Protein AF-A0A817N580-F1 (afdb_monomer_lite)

Structure (mmCIF, N/CA/C/O backbone):
data_AF-A0A817N580-F1
#
_entry.id   AF-A0A817N580-F1
#
loop_
_atom_site.group_PDB
_atom_site.id
_atom_site.type_symbol
_atom_site.label_atom_id
_atom_site.label_alt_id
_atom_site.label_comp_id
_atom_site.label_asym_id
_atom_site.label_entity_id
_atom_site.label_seq_id
_atom_site.pdbx_PDB_ins_code
_atom_site.Cartn_x
_atom_site.Cartn_y
_atom_site.Cartn_z
_atom_site.occupancy
_atom_site.B_iso_or_equiv
_atom_site.auth_seq_id
_atom_site.auth_comp_id
_atom_site.auth_asym_id
_atom_site.auth_atom_id
_atom_site.pdbx_PDB_model_num
ATOM 1 N N . MET A 1 1 ? -6.631 11.904 -43.678 1.00 32.50 1 MET A N 1
ATOM 2 C CA . MET A 1 1 ? -6.010 13.245 -43.722 1.00 32.50 1 MET A CA 1
ATOM 3 C C . MET A 1 1 ? -6.370 13.997 -42.449 1.00 32.50 1 MET A C 1
ATOM 5 O O . MET A 1 1 ? -7.525 14.333 -42.252 1.00 32.50 1 MET A O 1
ATOM 9 N N . ASN A 1 2 ? -5.374 14.115 -41.570 1.00 32.53 2 ASN A N 1
ATOM 10 C CA . ASN A 1 2 ? -5.101 15.131 -40.544 1.00 32.53 2 ASN A CA 1
ATOM 11 C C . ASN A 1 2 ? -6.210 16.130 -40.159 1.00 32.53 2 ASN A C 1
ATOM 13 O O . ASN A 1 2 ? -6.553 16.987 -40.965 1.00 32.53 2 ASN A O 1
ATOM 17 N N . ASN A 1 3 ? -6.611 16.142 -38.880 1.00 29.88 3 ASN A N 1
ATOM 18 C CA . ASN A 1 3 ? -6.247 17.220 -37.939 1.00 29.88 3 ASN A CA 1
ATOM 19 C C . ASN A 1 3 ? -6.896 16.993 -36.561 1.00 29.88 3 ASN A C 1
ATOM 21 O O . ASN A 1 3 ? -8.061 17.320 -36.358 1.00 29.88 3 ASN A O 1
ATOM 25 N N . ILE A 1 4 ? -6.127 16.486 -35.594 1.00 39.19 4 ILE A N 1
ATOM 26 C CA . ILE A 1 4 ? -6.468 16.605 -34.170 1.00 39.19 4 ILE A CA 1
ATOM 27 C C . ILE A 1 4 ? -5.680 17.805 -33.651 1.00 39.19 4 ILE A C 1
ATOM 29 O O . ILE A 1 4 ? -4.453 17.756 -33.528 1.00 39.19 4 ILE A O 1
ATOM 33 N N . ARG A 1 5 ? -6.393 18.911 -33.422 1.00 32.81 5 ARG A N 1
ATOM 34 C CA . ARG A 1 5 ? -5.863 20.081 -32.724 1.00 32.81 5 ARG A CA 1
ATOM 35 C C . ARG A 1 5 ? -5.632 19.718 -31.260 1.00 32.81 5 ARG A C 1
ATOM 37 O O . ARG A 1 5 ? -6.484 19.115 -30.616 1.00 32.81 5 ARG A O 1
ATOM 44 N N . ARG A 1 6 ? -4.441 20.072 -30.780 1.00 37.50 6 ARG A N 1
ATOM 45 C CA . ARG A 1 6 ? -4.048 20.059 -29.374 1.00 37.50 6 ARG A CA 1
ATOM 46 C C . ARG A 1 6 ? -4.790 21.186 -28.659 1.00 37.50 6 ARG A C 1
ATOM 48 O O . ARG A 1 6 ? -4.463 22.341 -28.894 1.00 37.50 6 ARG A O 1
ATOM 55 N N . GLU A 1 7 ? -5.727 20.836 -27.791 1.00 36.44 7 GLU A N 1
ATOM 56 C CA . GLU A 1 7 ? -6.280 21.714 -26.754 1.00 36.44 7 GLU A CA 1
ATOM 57 C C . GLU A 1 7 ? -6.200 20.900 -25.454 1.00 36.44 7 GLU A C 1
ATOM 59 O O . GLU A 1 7 ? -6.761 19.815 -25.355 1.00 36.44 7 GLU A O 1
ATOM 64 N N . GLU A 1 8 ? -5.173 21.108 -24.636 1.00 35.50 8 GLU A N 1
ATOM 65 C CA . GLU A 1 8 ? -5.028 22.135 -23.595 1.00 35.50 8 GLU A CA 1
ATOM 66 C C . GLU A 1 8 ? -5.171 21.489 -22.207 1.00 35.50 8 GLU A C 1
ATOM 68 O O . GLU A 1 8 ? -6.220 21.047 -21.747 1.00 35.50 8 GLU A O 1
ATOM 73 N N . MET A 1 9 ? -4.003 21.364 -21.587 1.00 31.77 9 MET A N 1
ATOM 74 C CA . MET A 1 9 ? -3.697 20.682 -20.342 1.00 31.77 9 MET A CA 1
ATOM 75 C C . MET A 1 9 ? -3.925 21.665 -19.187 1.00 31.77 9 MET A C 1
ATOM 77 O O . MET A 1 9 ? -2.997 22.329 -18.733 1.00 31.77 9 MET A O 1
ATOM 81 N N . TYR A 1 10 ? -5.169 21.799 -18.728 1.00 30.31 10 TYR A N 1
ATOM 82 C CA . TYR A 1 10 ? -5.522 22.677 -17.609 1.00 30.31 10 TYR A CA 1
ATOM 83 C C . TYR A 1 10 ? -5.371 21.960 -16.258 1.00 30.31 10 TYR A C 1
ATOM 85 O O . TYR A 1 10 ? -6.334 21.422 -15.721 1.00 30.31 10 TYR A O 1
ATOM 93 N N . TRP A 1 11 ? -4.164 21.985 -15.682 1.00 31.06 11 TRP A N 1
ATOM 94 C CA . TRP A 1 11 ? -3.938 21.668 -14.257 1.00 31.06 11 TRP A CA 1
ATOM 95 C C . TRP A 1 11 ? -3.046 22.682 -13.529 1.00 31.06 11 TRP A C 1
ATOM 97 O O . TRP A 1 11 ? -2.394 22.354 -12.543 1.00 31.06 11 TRP A O 1
ATOM 107 N N . LEU A 1 12 ? -3.043 23.944 -13.955 1.00 34.66 12 LEU A N 1
ATOM 108 C CA . LEU A 1 12 ? -2.430 25.021 -13.178 1.00 34.66 12 LEU A CA 1
ATOM 109 C C . LEU A 1 12 ? -3.443 26.147 -13.007 1.00 34.66 12 LEU A C 1
ATOM 111 O O . LEU A 1 12 ? -3.701 26.918 -13.923 1.00 34.66 12 LEU A O 1
ATOM 115 N N . ASN A 1 13 ? -4.036 26.218 -11.817 1.00 35.53 13 ASN A N 1
ATOM 116 C CA . ASN A 1 13 ? -4.786 27.385 -11.379 1.00 35.53 13 ASN A CA 1
ATOM 117 C C . ASN A 1 13 ? -3.793 28.563 -11.239 1.00 35.53 13 ASN A C 1
ATOM 119 O O . ASN A 1 13 ? -2.902 28.492 -10.385 1.00 35.53 13 ASN A O 1
ATOM 123 N N . PRO A 1 14 ? -3.917 29.635 -12.043 1.00 41.72 14 PRO A N 1
ATOM 124 C CA . PRO A 1 14 ? -2.947 30.730 -12.078 1.00 41.72 14 PRO A CA 1
ATOM 125 C C . PRO A 1 14 ? -2.929 31.582 -10.798 1.00 41.72 14 PRO A C 1
ATOM 127 O O . PRO A 1 14 ? -1.988 32.343 -10.589 1.00 41.72 14 PRO A O 1
ATOM 130 N N . ASN A 1 15 ? -3.901 31.416 -9.895 1.00 37.75 15 ASN A N 1
ATOM 131 C CA . ASN A 1 15 ? -3.984 32.188 -8.650 1.00 37.75 15 ASN A CA 1
ATOM 132 C C . ASN A 1 15 ? -3.069 31.669 -7.520 1.00 37.75 15 ASN A C 1
ATOM 134 O O . ASN A 1 15 ? -3.063 32.245 -6.435 1.00 37.75 15 ASN A O 1
ATOM 138 N N . TRP A 1 16 ? -2.284 30.609 -7.754 1.00 37.44 16 TRP A N 1
ATOM 139 C CA . TRP A 1 16 ? -1.315 30.069 -6.782 1.00 37.44 16 TRP A CA 1
ATOM 140 C C . TRP A 1 16 ? 0.137 30.491 -7.042 1.00 37.44 16 TRP A C 1
ATOM 142 O O . TRP A 1 16 ? 1.038 30.092 -6.303 1.00 37.44 16 TRP A O 1
ATOM 152 N N . VAL A 1 17 ? 0.386 31.332 -8.049 1.00 39.47 17 VAL A N 1
ATOM 153 C CA . VAL A 1 17 ? 1.709 31.922 -8.281 1.00 39.47 17 VAL A CA 1
ATOM 154 C C . VAL A 1 17 ? 1.785 33.252 -7.539 1.00 39.47 17 VAL A C 1
ATOM 156 O O . VAL A 1 17 ? 1.405 34.301 -8.053 1.00 39.47 17 VAL A O 1
ATOM 159 N N . GLN A 1 18 ? 2.279 33.215 -6.302 1.00 41.06 18 GLN A N 1
ATOM 160 C CA . GLN A 1 18 ? 2.685 34.437 -5.607 1.00 41.06 18 GLN A CA 1
ATOM 161 C C . GLN A 1 18 ? 3.817 35.105 -6.410 1.00 41.06 18 GLN A C 1
ATOM 163 O O . GLN A 1 18 ? 4.775 34.416 -6.782 1.00 41.06 18 GLN A O 1
ATOM 168 N N . PRO A 1 19 ? 3.768 36.423 -6.682 1.00 34.72 19 PRO A N 1
ATOM 169 C CA . PRO A 1 19 ? 4.879 37.103 -7.325 1.00 34.72 19 PRO A CA 1
ATOM 170 C C . PRO A 1 19 ? 6.081 37.065 -6.380 1.00 34.72 19 PRO A C 1
ATOM 172 O O . PRO A 1 19 ? 6.106 37.730 -5.344 1.00 34.72 19 PRO A O 1
ATOM 175 N N . VAL A 1 20 ? 7.104 36.287 -6.738 1.00 45.19 20 VAL A N 1
ATOM 176 C CA . VAL A 1 20 ? 8.404 36.362 -6.071 1.00 45.19 20 VAL A CA 1
ATOM 177 C C . VAL A 1 20 ? 8.954 37.755 -6.350 1.00 45.19 20 VAL A C 1
ATOM 179 O O . VAL A 1 20 ? 9.433 38.048 -7.448 1.00 45.19 20 VAL A O 1
ATOM 182 N N . ARG A 1 21 ? 8.862 38.640 -5.354 1.00 35.84 21 ARG A N 1
ATOM 183 C CA . ARG A 1 21 ? 9.566 39.9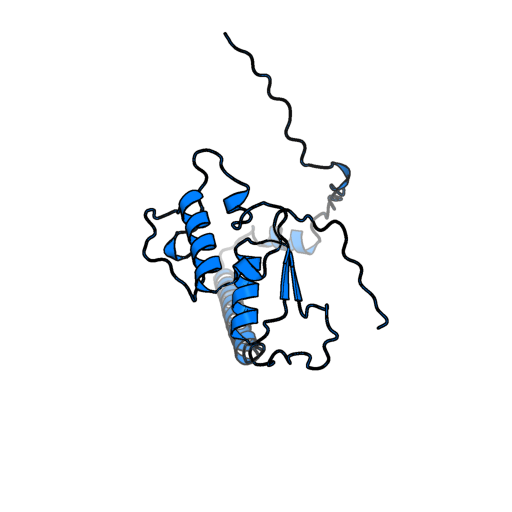22 -5.341 1.00 35.84 21 ARG A CA 1
ATOM 184 C C . ARG A 1 21 ? 11.047 39.589 -5.508 1.00 35.84 21 ARG A C 1
ATOM 186 O O . ARG A 1 21 ? 11.675 39.104 -4.571 1.00 35.84 21 ARG A O 1
ATOM 193 N N . LYS A 1 22 ? 11.609 39.810 -6.700 1.00 42.59 22 LYS A N 1
ATOM 194 C CA . LYS A 1 22 ? 13.062 39.800 -6.877 1.00 42.59 22 LYS A CA 1
ATOM 195 C C . LYS A 1 22 ? 13.609 40.929 -6.013 1.00 42.59 22 LYS A C 1
ATOM 197 O O . LYS A 1 22 ? 13.581 42.093 -6.405 1.00 42.59 22 LYS A O 1
ATOM 202 N N . SER A 1 23 ? 14.056 40.597 -4.808 1.00 43.47 23 SER A N 1
ATOM 203 C CA . SER A 1 23 ? 14.909 41.482 -4.039 1.00 43.47 23 SER A CA 1
ATOM 204 C C . SER A 1 23 ? 16.200 41.619 -4.834 1.00 43.47 23 SER A C 1
ATOM 206 O O . SER A 1 23 ? 17.045 40.724 -4.816 1.00 43.47 23 SER A O 1
ATOM 208 N N . ASN A 1 24 ? 16.351 42.728 -5.551 1.00 50.94 24 ASN A N 1
ATOM 209 C CA . ASN A 1 24 ? 17.656 43.179 -6.007 1.00 50.94 24 ASN A CA 1
ATOM 210 C C . ASN A 1 24 ? 18.448 43.601 -4.762 1.00 50.94 24 ASN A C 1
ATOM 212 O O . ASN A 1 24 ? 18.601 44.785 -4.474 1.00 50.94 24 ASN A O 1
ATOM 216 N N . MET A 1 25 ? 18.909 42.623 -3.980 1.00 46.56 25 MET A N 1
ATOM 217 C CA . MET A 1 25 ? 19.982 42.849 -3.029 1.00 46.56 25 MET A CA 1
ATOM 218 C C . MET A 1 25 ? 21.235 43.044 -3.871 1.00 46.56 25 MET A C 1
ATOM 220 O O . MET A 1 25 ? 21.859 42.088 -4.328 1.00 46.56 25 MET A O 1
ATOM 224 N N . ALA A 1 26 ? 21.573 44.310 -4.120 1.00 59.34 26 ALA A N 1
ATOM 225 C CA . ALA A 1 26 ? 22.930 44.648 -4.498 1.00 59.34 26 ALA A CA 1
ATOM 226 C C . ALA A 1 26 ? 23.869 44.012 -3.456 1.00 59.34 26 ALA A C 1
ATOM 228 O O . ALA A 1 26 ? 23.552 44.066 -2.262 1.00 59.34 26 ALA A O 1
ATOM 229 N N . PRO A 1 27 ? 24.986 43.399 -3.882 1.00 52.47 27 PRO A N 1
ATOM 230 C CA . PRO A 1 27 ? 25.844 42.680 -2.965 1.00 52.47 27 PRO A CA 1
ATOM 231 C C . PRO A 1 27 ? 26.258 43.603 -1.825 1.00 52.47 27 PRO A C 1
ATOM 233 O O . PRO A 1 27 ? 26.729 44.721 -2.070 1.00 52.47 27 PRO A O 1
ATOM 236 N N . THR A 1 28 ? 26.046 43.152 -0.588 1.00 67.06 28 THR A N 1
ATOM 237 C CA . THR A 1 28 ? 26.465 43.898 0.601 1.00 67.06 28 THR A CA 1
ATOM 238 C C . THR A 1 28 ? 27.972 44.149 0.532 1.00 67.06 28 THR A C 1
ATOM 240 O O . THR A 1 28 ? 28.704 43.441 -0.163 1.00 67.06 28 THR A O 1
ATOM 243 N N . TYR A 1 29 ? 28.457 45.171 1.242 1.00 59.72 29 TYR A N 1
ATOM 244 C CA . TYR A 1 29 ? 29.874 45.567 1.277 1.00 59.72 29 TYR A CA 1
ATOM 245 C C . TYR A 1 29 ? 30.840 44.365 1.420 1.00 59.72 29 TYR A C 1
ATOM 247 O O . TYR A 1 29 ? 31.885 44.317 0.773 1.00 59.72 29 TYR A O 1
ATOM 255 N N . TRP A 1 30 ? 30.420 43.332 2.158 1.00 46.38 30 TRP A N 1
ATOM 256 C CA . TRP A 1 30 ? 31.133 42.067 2.347 1.00 46.38 30 TRP A CA 1
ATOM 257 C C . TRP A 1 30 ? 31.177 41.143 1.120 1.00 46.38 30 TRP A C 1
ATOM 259 O O . TRP A 1 30 ? 32.202 40.509 0.882 1.00 46.38 30 TRP A O 1
ATOM 269 N N . GLN A 1 31 ? 30.126 41.092 0.298 1.00 50.75 31 GLN A N 1
ATOM 270 C CA . GLN A 1 31 ? 30.117 40.312 -0.947 1.00 50.75 31 GLN A CA 1
ATOM 271 C C . GLN A 1 31 ? 30.995 40.948 -2.033 1.00 50.75 31 GLN A C 1
ATOM 273 O O . GLN A 1 31 ? 31.635 40.225 -2.796 1.00 50.75 31 GLN A O 1
ATOM 278 N N . ARG A 1 32 ? 31.105 42.288 -2.070 1.00 54.72 32 ARG A N 1
ATOM 279 C CA . ARG A 1 32 ? 32.118 42.953 -2.909 1.00 54.72 32 ARG A CA 1
ATOM 280 C C . ARG A 1 32 ? 33.521 42.667 -2.394 1.00 54.72 32 ARG A C 1
ATOM 282 O O . ARG A 1 32 ? 34.340 42.236 -3.187 1.00 54.72 32 ARG A O 1
ATOM 289 N N . LEU A 1 33 ? 33.780 42.792 -1.090 1.00 54.22 33 LEU A N 1
ATOM 290 C CA . LEU A 1 33 ? 35.098 42.486 -0.517 1.00 54.22 33 LEU A CA 1
ATOM 291 C C . LEU A 1 33 ? 35.562 41.044 -0.787 1.00 54.22 33 LEU A C 1
ATOM 293 O O . LEU A 1 33 ? 36.748 40.828 -1.028 1.00 54.22 33 LEU A O 1
ATOM 297 N N . PHE A 1 34 ? 34.641 40.076 -0.769 1.00 52.53 34 PHE A N 1
ATOM 298 C CA . PHE A 1 34 ? 34.947 38.679 -1.078 1.00 52.53 34 PHE A CA 1
ATOM 299 C C . PHE A 1 34 ? 35.313 38.496 -2.560 1.00 52.53 34 PHE A C 1
ATOM 301 O O . PHE A 1 34 ? 36.312 37.857 -2.872 1.00 52.53 34 PHE A O 1
ATOM 308 N N . MET A 1 35 ? 34.586 39.141 -3.478 1.00 46.56 35 MET A N 1
ATOM 309 C CA . MET A 1 35 ? 34.881 39.071 -4.915 1.00 46.56 35 MET A CA 1
ATOM 310 C C . MET A 1 35 ? 36.146 39.848 -5.319 1.00 46.56 35 MET A C 1
ATOM 312 O O . MET A 1 35 ? 36.880 39.384 -6.189 1.00 46.56 35 MET A O 1
ATOM 316 N N . THR A 1 36 ? 36.466 40.983 -4.682 1.00 49.16 36 THR A N 1
ATOM 317 C CA . THR A 1 36 ? 37.686 41.746 -5.013 1.00 49.16 36 THR A CA 1
ATOM 318 C C . THR A 1 36 ? 38.961 41.146 -4.415 1.00 49.16 36 THR A C 1
ATOM 320 O O . THR A 1 36 ? 40.037 41.378 -4.958 1.00 49.16 36 THR A O 1
ATOM 323 N N . LYS A 1 37 ? 38.878 40.365 -3.325 1.00 46.34 37 LYS A N 1
ATOM 324 C CA . LYS A 1 37 ? 40.051 39.670 -2.755 1.00 46.34 37 LYS A CA 1
ATOM 325 C C . LYS A 1 37 ? 40.352 38.324 -3.408 1.00 46.34 37 LYS A C 1
ATOM 327 O O . LYS A 1 37 ? 41.510 37.932 -3.434 1.00 46.34 37 LYS A O 1
ATOM 332 N N . VAL A 1 38 ? 39.357 37.644 -3.978 1.00 53.47 38 VAL A N 1
ATOM 333 C CA . VAL A 1 38 ? 39.569 36.350 -4.656 1.00 53.47 38 VAL A CA 1
ATOM 334 C C . VAL A 1 38 ? 40.254 36.514 -6.025 1.00 53.47 38 VAL A C 1
ATOM 336 O O . VAL A 1 38 ? 40.868 35.573 -6.517 1.00 53.47 38 VAL A O 1
ATOM 339 N N . PHE A 1 39 ? 40.223 37.710 -6.626 1.00 48.47 39 PHE A N 1
ATOM 340 C CA . PHE A 1 39 ? 40.719 37.950 -7.991 1.00 48.47 39 PHE A CA 1
ATOM 341 C C . PHE A 1 39 ? 42.028 38.750 -8.100 1.00 48.47 39 PHE A C 1
ATOM 343 O O . PHE A 1 39 ? 42.357 39.236 -9.180 1.00 48.47 39 PHE A O 1
ATOM 350 N N . ASN A 1 40 ? 42.797 38.888 -7.016 1.00 49.72 40 ASN A N 1
ATOM 351 C CA . ASN A 1 40 ? 44.135 39.485 -7.077 1.00 49.72 40 ASN A CA 1
ATOM 352 C C . ASN A 1 40 ? 45.146 38.603 -6.334 1.00 49.72 40 ASN A C 1
ATOM 354 O O . ASN A 1 40 ? 45.584 38.902 -5.227 1.00 49.72 40 ASN A O 1
ATOM 358 N N . ILE A 1 41 ? 45.452 37.456 -6.942 1.00 55.84 41 ILE A N 1
ATOM 359 C CA . ILE A 1 41 ? 46.298 36.417 -6.356 1.00 55.84 41 ILE A CA 1
ATOM 360 C C . ILE A 1 41 ? 47.765 36.744 -6.661 1.00 55.84 41 ILE A C 1
ATOM 362 O O . ILE A 1 41 ? 48.288 36.405 -7.726 1.00 55.84 41 ILE A O 1
ATOM 366 N N . ARG A 1 42 ? 48.459 37.356 -5.696 1.00 61.97 42 ARG A N 1
ATOM 367 C CA . ARG A 1 42 ? 49.860 36.988 -5.460 1.00 61.97 42 ARG A CA 1
ATOM 368 C C . ARG A 1 42 ? 49.817 35.606 -4.814 1.00 61.97 42 ARG A C 1
ATOM 370 O O . ARG A 1 42 ? 49.200 35.448 -3.773 1.00 61.97 42 ARG A O 1
ATOM 377 N N . ARG A 1 43 ? 50.381 34.594 -5.479 1.00 63.53 43 ARG A N 1
ATOM 378 C CA . ARG A 1 43 ? 50.401 33.207 -4.983 1.00 63.53 43 ARG A CA 1
ATOM 379 C C . ARG A 1 43 ? 51.387 33.092 -3.827 1.00 63.53 43 ARG A C 1
ATOM 381 O O . ARG A 1 43 ? 52.507 32.631 -4.024 1.00 63.53 43 ARG A O 1
ATOM 388 N N . ASP A 1 44 ? 50.968 33.506 -2.643 1.00 71.88 44 ASP A N 1
ATOM 389 C CA . ASP A 1 44 ? 51.730 33.285 -1.424 1.00 71.88 44 ASP A CA 1
ATOM 390 C C . ASP A 1 44 ? 51.300 31.957 -0.783 1.00 71.88 44 ASP A C 1
ATOM 392 O O . ASP A 1 44 ? 50.132 31.565 -0.814 1.00 71.88 44 ASP A O 1
ATOM 396 N N . LEU A 1 45 ? 52.262 31.238 -0.195 1.00 69.50 45 LEU A N 1
ATOM 397 C CA . LEU A 1 45 ? 52.067 29.931 0.457 1.00 69.50 45 LEU A CA 1
ATOM 398 C C . LEU A 1 45 ? 50.918 29.947 1.493 1.00 69.50 45 LEU A C 1
ATOM 400 O O . LEU A 1 45 ? 50.262 28.932 1.730 1.00 69.50 45 LEU A O 1
ATOM 404 N N . TYR A 1 46 ? 50.651 31.121 2.069 1.00 77.75 46 TYR A N 1
ATOM 405 C CA . TYR A 1 46 ? 49.603 31.373 3.053 1.00 77.75 46 TYR A CA 1
ATOM 406 C C . TYR A 1 46 ? 48.179 31.207 2.505 1.00 77.75 46 TYR A C 1
ATOM 408 O O . TYR A 1 46 ? 47.320 30.721 3.239 1.00 77.75 46 TYR A O 1
ATOM 416 N N . ASP A 1 47 ? 47.923 31.522 1.231 1.00 77.94 47 ASP A N 1
ATOM 417 C CA . ASP A 1 47 ? 46.579 31.396 0.644 1.00 77.94 47 ASP A CA 1
ATOM 418 C C . ASP A 1 47 ? 46.181 29.924 0.465 1.00 77.94 47 ASP A C 1
ATOM 420 O O . ASP A 1 47 ? 45.039 29.527 0.724 1.00 77.94 47 ASP A O 1
ATOM 424 N N . TYR A 1 48 ? 47.146 29.076 0.100 1.00 82.75 48 TYR A N 1
ATOM 425 C CA . TYR A 1 48 ? 46.949 27.629 0.022 1.00 82.75 48 TYR A CA 1
ATOM 426 C C . TYR A 1 48 ? 46.752 27.014 1.407 1.00 82.75 48 TYR A C 1
ATOM 428 O O . TYR A 1 48 ? 45.835 26.214 1.599 1.00 82.75 48 TYR A O 1
ATOM 436 N N . LEU A 1 49 ? 47.566 27.424 2.384 1.00 87.56 49 LEU A N 1
ATOM 437 C CA . LEU A 1 49 ? 47.450 26.957 3.764 1.00 87.56 49 LEU A CA 1
ATOM 438 C C . LEU A 1 49 ? 46.078 27.314 4.356 1.00 87.56 49 LEU A C 1
ATOM 440 O O . LEU A 1 49 ? 45.420 26.460 4.949 1.00 87.56 49 LEU A O 1
ATOM 444 N N . LEU A 1 50 ? 45.613 28.547 4.140 1.00 85.69 50 LEU A N 1
ATOM 445 C CA . LEU A 1 50 ? 44.311 29.008 4.615 1.00 85.69 50 LEU A CA 1
ATOM 446 C C . LEU A 1 50 ? 43.163 28.228 3.962 1.00 85.69 50 LEU A C 1
ATOM 448 O O . LEU A 1 50 ? 42.227 27.819 4.647 1.00 85.69 50 LEU A O 1
ATOM 452 N N . THR A 1 51 ? 43.256 27.959 2.659 1.00 85.25 51 THR A N 1
ATOM 453 C CA . THR A 1 51 ? 42.251 27.167 1.935 1.00 85.25 51 THR A CA 1
ATOM 454 C C . THR A 1 51 ? 42.172 25.737 2.474 1.00 85.25 51 THR A C 1
ATOM 456 O O . THR A 1 51 ? 41.078 25.234 2.730 1.00 85.25 51 THR A O 1
ATOM 459 N N . ILE A 1 52 ? 43.320 25.094 2.715 1.00 92.50 52 ILE A N 1
ATOM 460 C CA . ILE A 1 52 ? 43.386 23.744 3.292 1.00 92.50 52 ILE A CA 1
ATOM 461 C C . ILE A 1 52 ? 42.759 23.727 4.691 1.00 92.50 52 ILE A C 1
ATOM 463 O O . ILE A 1 52 ? 41.946 22.852 4.984 1.00 92.50 52 ILE A O 1
ATOM 467 N N . ILE A 1 53 ? 43.070 24.715 5.535 1.00 94.75 53 ILE A N 1
ATOM 468 C CA . ILE A 1 53 ? 42.505 24.823 6.887 1.00 94.75 53 ILE A CA 1
ATOM 469 C C . ILE A 1 53 ? 40.978 24.962 6.840 1.00 94.75 53 ILE A C 1
ATOM 471 O O . ILE A 1 53 ? 40.286 24.265 7.578 1.00 94.75 53 ILE A O 1
ATOM 475 N N . VAL A 1 54 ? 40.430 25.806 5.961 1.00 93.25 54 VAL A N 1
ATOM 476 C CA . VAL A 1 54 ? 38.972 25.998 5.844 1.00 93.25 54 VAL A CA 1
ATOM 477 C C . VAL A 1 54 ? 38.270 24.722 5.371 1.00 93.25 54 VAL A C 1
ATOM 479 O O . VAL A 1 54 ? 37.227 24.363 5.917 1.00 93.25 54 VAL A O 1
ATOM 482 N N . VAL A 1 55 ? 38.848 24.002 4.406 1.00 94.38 55 VAL A N 1
ATOM 483 C CA . VAL A 1 55 ? 38.299 22.719 3.935 1.00 94.38 55 VAL A CA 1
ATOM 484 C C . VAL A 1 55 ? 38.324 21.672 5.049 1.00 94.38 55 VAL A C 1
ATOM 486 O O . VAL A 1 55 ? 37.320 20.997 5.274 1.00 94.38 55 VAL A O 1
ATOM 489 N N . LEU A 1 56 ? 39.429 21.567 5.790 1.00 95.31 56 LEU A N 1
ATOM 490 C CA . LEU A 1 56 ? 39.547 20.632 6.910 1.00 95.31 56 LEU A CA 1
ATOM 491 C C . LEU A 1 56 ? 38.573 20.972 8.039 1.00 95.31 56 LEU A C 1
ATOM 493 O O . LEU A 1 56 ? 37.902 20.076 8.541 1.00 95.31 56 LEU A O 1
ATOM 497 N N . LEU A 1 57 ? 38.425 22.250 8.396 1.00 95.69 57 LEU A N 1
ATOM 498 C CA . LEU A 1 57 ? 37.432 22.692 9.378 1.00 95.69 57 LEU A CA 1
ATOM 499 C C . LEU A 1 57 ? 36.003 22.377 8.923 1.00 95.69 57 LEU A C 1
ATOM 501 O O . LEU A 1 57 ? 35.191 21.951 9.741 1.00 95.69 57 LEU A O 1
ATOM 505 N N . GLY A 1 58 ? 35.696 22.525 7.632 1.00 93.81 58 GLY A N 1
ATOM 506 C CA . GLY A 1 58 ? 34.403 22.144 7.062 1.00 93.81 58 GLY A CA 1
ATOM 507 C C . GLY A 1 58 ? 34.134 20.639 7.149 1.00 93.81 58 GLY A C 1
ATOM 508 O O . GLY A 1 58 ? 33.065 20.234 7.600 1.00 93.81 58 GLY A O 1
ATOM 509 N N . LEU A 1 59 ? 35.113 19.804 6.788 1.00 95.75 59 LEU A N 1
ATOM 510 C CA . LEU A 1 59 ? 34.993 18.343 6.864 1.00 95.75 59 LEU A CA 1
ATOM 511 C C . LEU A 1 59 ? 34.900 17.846 8.311 1.00 95.75 59 LEU A C 1
ATOM 513 O O . LEU A 1 59 ? 34.077 16.983 8.612 1.00 95.75 59 LEU A O 1
ATOM 517 N N . ILE A 1 60 ? 35.697 18.418 9.216 1.00 95.12 60 ILE A N 1
ATOM 518 C CA . ILE A 1 60 ? 35.660 18.106 10.649 1.00 95.12 60 ILE A CA 1
ATOM 519 C C . ILE A 1 60 ? 34.327 18.552 11.249 1.00 95.12 60 ILE A C 1
ATOM 521 O O . ILE A 1 60 ? 33.722 17.786 11.987 1.00 95.12 60 ILE A O 1
ATOM 525 N N . SER A 1 61 ? 33.828 19.740 10.902 1.00 94.00 61 SER A N 1
ATOM 526 C CA . SER A 1 61 ? 32.505 20.210 11.326 1.00 94.00 61 SER A CA 1
ATOM 527 C C . SER A 1 61 ? 31.392 19.290 10.821 1.00 94.00 61 SER A C 1
ATOM 529 O O . SER A 1 61 ? 30.518 18.919 11.596 1.00 94.00 61 SER A O 1
ATOM 531 N N . GLN A 1 62 ? 31.451 18.833 9.565 1.00 90.25 62 GLN A N 1
ATOM 532 C CA . GLN A 1 62 ? 30.478 17.889 9.007 1.00 90.25 62 GLN A CA 1
ATOM 533 C C . GLN A 1 62 ? 30.519 16.527 9.716 1.00 90.25 62 GLN A C 1
ATOM 535 O O . GLN A 1 62 ? 29.472 15.959 10.027 1.00 90.25 62 GLN A O 1
ATOM 540 N N . PHE A 1 63 ? 31.717 16.010 9.997 1.00 92.75 63 PHE A N 1
ATOM 541 C CA . PHE A 1 63 ? 31.905 14.758 10.726 1.00 92.75 63 PHE A CA 1
ATOM 542 C C . PHE A 1 63 ? 31.472 14.876 12.190 1.00 92.75 63 PHE A C 1
ATOM 544 O O . PHE A 1 63 ? 30.809 13.981 12.700 1.00 92.75 63 PHE A O 1
ATOM 551 N N . LEU A 1 64 ? 31.788 15.986 12.861 1.00 90.12 64 LEU A N 1
ATOM 552 C CA . LEU A 1 64 ? 31.363 16.254 14.235 1.00 90.12 64 LEU A CA 1
ATOM 553 C C . LEU A 1 64 ? 29.865 16.517 14.324 1.00 90.12 64 LEU A C 1
ATOM 555 O O . LEU A 1 64 ? 29.244 16.078 15.280 1.00 90.12 64 LEU A O 1
ATOM 559 N N . TYR A 1 65 ? 29.267 17.181 13.337 1.00 83.75 65 TYR A N 1
ATOM 560 C CA . TYR A 1 65 ? 27.819 17.311 13.246 1.00 83.75 65 TYR A CA 1
ATOM 561 C C . TYR A 1 65 ? 27.182 15.931 13.114 1.00 83.75 65 TYR A C 1
ATOM 563 O O . TYR A 1 65 ? 26.283 15.615 13.883 1.00 83.75 65 TYR A O 1
ATOM 571 N N . TRP A 1 66 ? 27.688 15.081 12.214 1.00 80.69 66 TRP A N 1
ATOM 572 C CA . TRP A 1 66 ? 27.236 13.695 12.107 1.00 80.69 66 TRP A CA 1
ATOM 573 C C . TRP A 1 66 ? 27.416 12.940 13.431 1.00 80.69 66 TRP A C 1
ATOM 575 O O . TRP A 1 66 ? 26.455 12.379 13.928 1.00 80.69 66 TRP A O 1
ATOM 585 N N . LEU A 1 67 ? 28.586 13.013 14.069 1.00 85.75 67 LEU A N 1
ATOM 586 C CA . LEU A 1 67 ? 28.892 12.296 15.309 1.00 85.75 67 LEU A CA 1
ATOM 587 C C . LEU A 1 67 ? 28.080 12.796 16.509 1.00 85.75 67 LEU A C 1
ATOM 589 O O . LEU A 1 67 ? 27.596 11.993 17.293 1.00 85.75 67 LEU A O 1
ATOM 593 N N . VAL A 1 68 ? 27.895 14.106 16.667 1.00 84.31 68 VAL A N 1
ATOM 594 C CA . VAL A 1 68 ? 27.062 14.685 17.730 1.00 84.31 68 VAL A CA 1
ATOM 595 C C . VAL A 1 68 ? 25.595 14.370 17.471 1.00 84.31 68 VAL A C 1
ATOM 597 O O . VAL A 1 68 ? 24.886 14.014 18.402 1.00 84.31 68 VAL A O 1
ATOM 600 N N . PHE A 1 69 ? 25.121 14.458 16.232 1.00 71.56 69 PHE A N 1
ATOM 601 C CA . PHE A 1 69 ? 23.723 14.180 15.913 1.00 71.56 69 PHE A CA 1
ATOM 602 C C . PHE A 1 69 ? 23.402 12.681 15.843 1.00 71.56 69 PHE A C 1
ATOM 604 O O . PHE A 1 69 ? 22.234 12.329 15.949 1.00 71.56 69 PHE A O 1
ATOM 611 N N . ASP A 1 70 ? 24.402 11.810 15.706 1.00 72.06 70 ASP A N 1
ATOM 612 C CA . ASP A 1 70 ? 24.287 10.352 15.826 1.00 72.06 70 ASP A CA 1
ATOM 613 C C . ASP A 1 70 ? 24.406 9.913 17.298 1.00 72.06 70 ASP A C 1
ATOM 615 O O . ASP A 1 70 ? 23.577 9.157 17.791 1.00 72.06 70 ASP A O 1
ATOM 619 N N . SER A 1 71 ? 25.335 10.502 18.060 1.00 68.06 71 SER A N 1
ATOM 620 C CA . SER A 1 71 ? 25.557 10.203 19.486 1.00 68.06 71 SER A CA 1
ATOM 621 C C . SER A 1 71 ? 24.481 10.805 20.409 1.00 68.06 71 SER A C 1
ATOM 623 O O . SER A 1 71 ? 24.055 10.174 21.374 1.00 68.06 71 SER A O 1
ATOM 625 N N . PHE A 1 72 ? 23.949 11.989 20.078 1.00 62.94 72 PHE A N 1
ATOM 626 C CA . PHE A 1 72 ? 22.700 12.531 20.647 1.00 62.94 72 PHE A CA 1
ATOM 627 C C . PHE A 1 72 ? 21.475 12.202 19.785 1.00 62.94 72 PHE A C 1
ATOM 629 O O . PHE A 1 72 ? 20.359 12.665 20.060 1.00 62.94 72 PHE A O 1
ATOM 636 N N . GLY A 1 73 ? 21.682 11.406 18.738 1.00 54.06 73 GLY A N 1
ATOM 637 C CA . GLY A 1 73 ? 20.663 10.932 17.832 1.00 54.06 73 GLY A CA 1
ATOM 638 C C . GLY A 1 73 ? 19.615 10.176 18.603 1.00 54.06 73 GLY A C 1
ATOM 639 O O . GLY A 1 73 ? 19.818 9.060 19.066 1.00 54.06 73 GLY A O 1
ATOM 640 N N . ARG A 1 74 ? 18.447 10.805 18.703 1.00 56.44 74 ARG A N 1
ATOM 641 C CA . ARG A 1 74 ? 17.170 10.205 19.084 1.00 56.44 74 ARG A CA 1
ATOM 642 C C . ARG A 1 74 ? 16.761 9.136 18.060 1.00 56.44 74 ARG A C 1
ATOM 644 O O . ARG A 1 74 ? 15.711 9.248 17.431 1.00 56.44 74 ARG A O 1
ATOM 651 N N . TYR A 1 75 ? 17.596 8.123 17.874 1.00 47.03 75 TYR A N 1
ATOM 652 C CA . TYR A 1 75 ? 17.388 6.982 16.996 1.00 47.03 75 TYR A CA 1
ATOM 653 C C . TYR A 1 75 ? 17.185 5.695 17.798 1.00 47.03 75 TYR A C 1
ATOM 655 O O . TYR A 1 75 ? 17.358 4.594 17.294 1.00 47.03 75 TYR A O 1
ATOM 663 N N . GLU A 1 76 ? 16.725 5.813 19.043 1.00 49.59 76 GLU A N 1
ATOM 664 C CA . GLU A 1 76 ? 16.141 4.690 19.760 1.00 49.59 76 GLU A CA 1
ATOM 665 C C . GLU A 1 76 ? 14.693 4.981 20.173 1.00 49.59 76 GLU A C 1
ATOM 667 O O . GLU A 1 76 ? 14.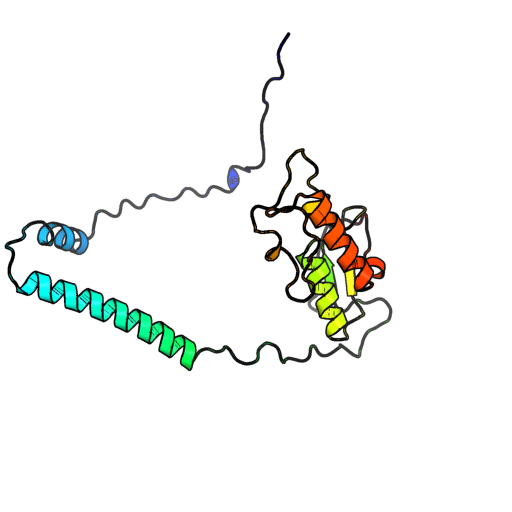368 5.955 20.848 1.00 49.59 76 GLU A O 1
ATOM 672 N N . ASN A 1 77 ? 13.815 4.051 19.786 1.00 45.12 77 ASN A N 1
ATOM 673 C CA . ASN A 1 77 ? 12.543 3.735 20.441 1.00 45.12 77 ASN A CA 1
ATOM 674 C C . ASN A 1 77 ? 11.320 4.660 20.271 1.00 45.12 77 ASN A C 1
ATOM 676 O O . ASN A 1 77 ? 10.449 4.681 21.141 1.00 45.12 77 ASN A O 1
ATOM 680 N N . ARG A 1 78 ? 11.084 5.266 19.096 1.00 47.09 78 ARG A N 1
ATOM 681 C CA . ARG A 1 78 ? 9.692 5.659 18.744 1.00 47.09 78 ARG A CA 1
ATOM 682 C C . ARG A 1 78 ? 8.799 4.455 18.396 1.00 47.09 78 ARG A C 1
ATOM 684 O O . ARG A 1 78 ? 7.581 4.536 18.515 1.00 47.09 78 ARG A O 1
ATOM 691 N N . SER A 1 79 ? 9.402 3.318 18.035 1.00 48.19 79 SER A N 1
ATOM 692 C CA . SER A 1 79 ? 8.706 2.096 17.593 1.00 48.19 79 SER A CA 1
ATOM 693 C C . SER A 1 79 ? 8.073 1.257 18.719 1.00 48.19 79 SER A C 1
ATOM 695 O O . SER A 1 79 ? 7.382 0.285 18.418 1.00 48.19 79 SER A O 1
ATOM 697 N N . LYS A 1 80 ? 8.295 1.582 20.002 1.00 43.19 80 LYS A N 1
ATOM 698 C CA . LYS A 1 80 ? 7.789 0.789 21.142 1.00 43.19 80 LYS A CA 1
ATOM 699 C C . LYS A 1 80 ? 6.649 1.438 21.925 1.00 43.19 80 LYS A C 1
ATOM 701 O O . LYS A 1 80 ? 6.255 0.904 22.960 1.00 43.19 80 LYS A O 1
ATOM 706 N N . ARG A 1 81 ? 6.050 2.538 21.450 1.00 48.53 81 ARG A N 1
ATOM 707 C CA . ARG A 1 81 ? 4.703 2.875 21.933 1.00 48.53 81 ARG A CA 1
ATOM 708 C C . ARG A 1 81 ? 3.770 1.802 21.396 1.00 48.53 81 ARG A C 1
ATOM 710 O O . ARG A 1 81 ? 3.367 1.855 20.239 1.00 48.53 81 ARG A O 1
ATOM 717 N N . LYS A 1 82 ? 3.492 0.794 22.228 1.00 49.22 82 LYS A N 1
ATOM 718 C CA . LYS A 1 82 ? 2.417 -0.166 21.995 1.00 49.22 82 LYS A CA 1
ATOM 719 C C . LYS A 1 82 ? 1.183 0.691 21.739 1.00 49.22 82 LYS A C 1
ATOM 721 O O . LYS A 1 82 ? 0.773 1.432 22.630 1.00 49.22 82 LYS A O 1
ATOM 726 N N . LEU A 1 83 ? 0.695 0.695 20.499 1.00 56.41 83 LEU A N 1
ATOM 727 C CA . LEU A 1 83 ? -0.567 1.342 20.171 1.00 56.41 83 LEU A CA 1
ATOM 728 C C . LEU A 1 83 ? -1.583 0.686 21.096 1.00 56.41 83 LEU A C 1
ATOM 730 O O . LEU A 1 83 ? -1.811 -0.521 21.017 1.00 56.41 83 LEU A O 1
ATOM 734 N N . LYS A 1 84 ? -2.037 1.444 22.095 1.00 53.12 84 LYS A N 1
ATOM 735 C CA . LYS A 1 84 ? -2.994 0.938 23.062 1.00 53.12 84 LYS A CA 1
ATOM 736 C C . LYS A 1 84 ? -4.278 0.771 22.266 1.00 53.12 84 LYS A C 1
ATOM 738 O O . LYS A 1 84 ? -4.795 1.760 21.751 1.00 53.12 84 LYS A O 1
ATOM 743 N N . CYS A 1 85 ? -4.731 -0.469 22.095 1.00 54.03 85 CYS A N 1
ATOM 744 C CA . CYS A 1 85 ? -6.079 -0.702 21.608 1.00 54.03 85 CYS A CA 1
ATOM 745 C C . CYS A 1 85 ? -7.007 0.045 22.566 1.00 54.03 85 CYS A C 1
ATOM 747 O O . CYS A 1 85 ? -6.900 -0.118 23.783 1.00 54.03 85 CYS A O 1
ATOM 749 N N . ILE A 1 86 ? -7.819 0.945 22.026 1.00 61.28 86 ILE A N 1
ATOM 750 C CA . ILE A 1 86 ? -8.831 1.639 22.809 1.00 61.28 86 ILE A CA 1
ATOM 751 C C . ILE A 1 86 ? -9.844 0.550 23.169 1.00 61.28 86 ILE A C 1
ATOM 753 O O . ILE A 1 86 ? -10.514 0.022 22.289 1.00 61.28 86 ILE A O 1
ATOM 757 N N . GLU A 1 87 ? -9.846 0.117 24.430 1.00 56.66 87 GLU A N 1
ATOM 758 C CA . GLU A 1 87 ? -10.713 -0.970 24.917 1.00 56.66 87 GLU A CA 1
ATOM 759 C C . GLU A 1 87 ? -12.174 -0.517 25.074 1.00 56.66 87 GLU A C 1
ATOM 761 O O . GLU A 1 87 ? -13.065 -1.353 25.143 1.00 56.66 87 GLU A O 1
ATOM 766 N N . ASP A 1 88 ? -12.425 0.794 25.061 1.00 54.28 88 ASP A N 1
ATOM 767 C CA . ASP A 1 88 ? -13.746 1.393 25.252 1.00 54.28 88 ASP A CA 1
ATOM 768 C C . ASP A 1 88 ? -14.375 1.812 23.912 1.00 54.28 88 ASP A C 1
ATOM 770 O O . ASP A 1 88 ? -14.554 2.995 23.617 1.00 54.28 88 ASP A O 1
ATOM 774 N N . GLN A 1 89 ? -14.618 0.838 23.029 1.00 55.84 89 GLN A N 1
ATOM 775 C CA . GLN A 1 89 ? -15.284 1.095 21.751 1.00 55.84 89 GLN A CA 1
ATOM 776 C C . GLN A 1 89 ? -16.771 0.759 21.817 1.00 55.84 89 GLN A C 1
ATOM 778 O O . GLN A 1 89 ? -17.153 -0.382 22.065 1.00 55.84 89 GLN A O 1
ATOM 783 N N . LYS A 1 90 ? -17.607 1.759 21.521 1.00 58.66 90 LYS A N 1
ATOM 784 C CA . LYS A 1 90 ? -19.031 1.566 21.234 1.00 58.66 90 LYS A CA 1
ATOM 785 C C . LYS A 1 90 ? -19.207 0.855 19.889 1.00 58.66 90 LYS A C 1
ATOM 787 O O . LYS A 1 90 ? -18.449 1.100 18.946 1.00 58.66 90 LYS A O 1
ATOM 792 N N . ASP A 1 91 ? -20.233 0.011 19.801 1.00 58.09 91 ASP A N 1
ATOM 793 C CA . ASP A 1 91 ? -20.609 -0.676 18.566 1.00 58.09 91 ASP A CA 1
ATOM 794 C C . ASP A 1 91 ? -20.801 0.332 17.418 1.00 58.09 91 ASP A C 1
ATOM 796 O O . ASP A 1 91 ? -21.574 1.283 17.528 1.00 58.09 91 ASP A O 1
ATOM 800 N N . GLY A 1 92 ? -20.077 0.126 16.311 1.00 68.88 92 GLY A N 1
ATOM 801 C CA . GLY A 1 92 ? -20.178 0.942 15.092 1.00 68.88 92 GLY A CA 1
ATOM 802 C C . GLY A 1 92 ? -19.055 1.960 14.862 1.00 68.88 92 GLY A C 1
ATOM 803 O O . GLY A 1 92 ? -19.061 2.634 13.833 1.00 68.88 92 GLY A O 1
ATOM 804 N N . GLU A 1 93 ? -18.070 2.068 15.757 1.00 83.50 93 GLU A N 1
ATOM 805 C CA . GLU A 1 93 ? -16.954 3.010 15.607 1.00 83.50 93 GLU A CA 1
ATOM 806 C C . GLU A 1 93 ? -15.650 2.330 15.183 1.00 83.50 93 GLU A C 1
ATOM 808 O O . GLU A 1 93 ? -15.290 1.287 15.719 1.00 83.50 93 GLU A O 1
ATOM 813 N N . TYR A 1 94 ? -14.884 2.947 14.280 1.00 90.00 94 TYR A N 1
ATOM 814 C CA . TYR A 1 94 ? -13.565 2.458 13.858 1.00 90.00 94 TYR A CA 1
ATOM 815 C C . TYR A 1 94 ? -12.436 3.166 14.619 1.00 90.00 94 TYR A C 1
ATOM 817 O O . TYR A 1 94 ? -12.482 4.380 14.800 1.00 90.00 94 TYR A O 1
ATOM 825 N N . ASN A 1 95 ? -11.372 2.442 14.992 1.00 89.44 95 ASN A N 1
ATOM 826 C CA . ASN A 1 95 ? -10.166 3.051 15.584 1.00 89.44 95 ASN A CA 1
ATOM 827 C C . ASN A 1 95 ? -9.349 3.841 14.556 1.00 89.44 95 ASN A C 1
ATOM 829 O O . ASN A 1 95 ? -8.581 4.733 14.908 1.00 89.44 95 ASN A O 1
ATOM 833 N N . ALA A 1 96 ? -9.463 3.464 13.284 1.00 93.81 96 ALA A N 1
ATOM 834 C CA . ALA A 1 96 ? -8.781 4.121 12.187 1.00 93.81 96 ALA A CA 1
ATOM 835 C C . ALA A 1 96 ? -9.614 4.034 10.909 1.00 93.81 96 ALA A C 1
ATOM 837 O O . ALA A 1 96 ? -10.208 2.999 10.600 1.00 93.81 96 ALA A O 1
ATOM 838 N N . ILE A 1 97 ? -9.591 5.121 10.144 1.00 96.00 97 ILE A N 1
ATOM 839 C CA . ILE A 1 97 ? -10.110 5.184 8.782 1.00 96.00 97 ILE A CA 1
ATOM 840 C C . ILE A 1 97 ? -8.919 5.472 7.873 1.00 96.00 97 ILE A C 1
ATOM 842 O O . ILE A 1 97 ? -8.188 6.441 8.078 1.00 96.00 97 ILE A O 1
ATOM 846 N N . ILE A 1 98 ? -8.711 4.617 6.881 1.00 97.75 98 ILE A N 1
ATOM 847 C CA . ILE A 1 98 ? -7.657 4.756 5.877 1.00 97.75 98 ILE A CA 1
ATOM 848 C C . ILE A 1 98 ? -8.333 5.138 4.564 1.00 97.75 98 ILE A C 1
ATOM 850 O O . ILE A 1 98 ? -9.244 4.453 4.111 1.00 97.75 98 ILE A O 1
ATOM 854 N N . ILE A 1 99 ? -7.893 6.222 3.935 1.00 97.88 99 ILE A N 1
ATOM 855 C CA . ILE A 1 99 ? -8.466 6.676 2.664 1.00 97.88 99 ILE A CA 1
ATOM 856 C C . ILE A 1 99 ? -7.500 6.306 1.540 1.00 97.88 99 ILE A C 1
ATOM 858 O O . ILE A 1 99 ? -6.370 6.793 1.495 1.00 97.88 99 ILE A O 1
ATOM 862 N N . GLY A 1 100 ? -7.962 5.443 0.639 1.00 97.81 100 GLY A N 1
ATOM 863 C CA . GLY A 1 100 ? -7.217 4.920 -0.499 1.00 97.81 100 GLY A CA 1
ATOM 864 C C . GLY A 1 100 ? -6.559 3.560 -0.247 1.00 97.81 100 GLY A C 1
ATOM 865 O O . GLY A 1 100 ? -6.115 3.233 0.852 1.00 97.81 100 GLY A O 1
ATOM 866 N N . THR A 1 101 ? -6.454 2.773 -1.316 1.00 97.88 101 THR A N 1
ATOM 867 C CA . THR A 1 101 ? -5.920 1.398 -1.340 1.00 97.88 101 THR A CA 1
ATOM 868 C C . THR A 1 101 ? -4.708 1.259 -2.267 1.00 97.88 101 THR A C 1
ATOM 870 O O . THR A 1 101 ? -4.507 0.252 -2.946 1.00 97.88 101 THR A O 1
ATOM 873 N N . GLY A 1 102 ? -3.872 2.300 -2.304 1.00 97.62 102 GLY A N 1
ATOM 874 C CA . GLY A 1 102 ? -2.520 2.214 -2.860 1.00 97.62 102 GLY A CA 1
ATOM 875 C C . GLY A 1 102 ? -1.528 1.571 -1.882 1.00 97.62 102 GLY A C 1
ATOM 876 O O . GLY A 1 102 ? -1.903 1.095 -0.808 1.00 97.62 102 GLY A O 1
ATOM 877 N N . PHE A 1 103 ? -0.234 1.638 -2.214 1.00 97.44 103 PHE A N 1
ATOM 878 C CA . PHE A 1 103 ? 0.849 1.117 -1.367 1.00 97.44 103 PHE A CA 1
ATOM 879 C C . PHE A 1 103 ? 0.792 1.617 0.085 1.00 97.44 103 PHE A C 1
ATOM 881 O O . PHE A 1 103 ? 1.008 0.843 1.019 1.00 97.44 103 PHE A O 1
ATOM 888 N N . SER A 1 104 ? 0.492 2.898 0.296 1.00 97.38 104 SER A N 1
ATOM 889 C CA . SER A 1 104 ? 0.398 3.476 1.638 1.00 97.38 104 SER A CA 1
ATOM 890 C C . SER A 1 104 ? -0.777 2.899 2.429 1.00 97.38 104 SER A C 1
ATOM 892 O O . SER A 1 104 ? -0.587 2.453 3.556 1.00 97.38 104 SER A O 1
ATOM 894 N N . GLY A 1 105 ? -1.975 2.861 1.844 1.00 97.88 105 GLY A N 1
ATOM 895 C CA . GLY A 1 105 ? -3.182 2.389 2.522 1.00 97.88 105 GLY A CA 1
ATOM 896 C C . GLY A 1 105 ? -3.120 0.908 2.886 1.00 97.88 105 GLY A C 1
ATOM 897 O O . GLY A 1 105 ? -3.333 0.544 4.044 1.00 97.88 105 GLY A O 1
ATOM 898 N N . ILE A 1 106 ? -2.735 0.061 1.927 1.00 98.25 106 ILE A N 1
ATOM 899 C CA . ILE A 1 106 ? -2.573 -1.381 2.155 1.00 98.25 106 ILE A CA 1
ATOM 900 C C . ILE A 1 106 ? -1.448 -1.647 3.164 1.00 98.25 106 ILE A C 1
ATOM 902 O O . ILE A 1 106 ? -1.631 -2.418 4.106 1.00 98.25 106 ILE A O 1
ATOM 906 N N . GLY A 1 107 ? -0.315 -0.947 3.048 1.00 97.75 107 GLY A N 1
ATOM 907 C CA . GLY A 1 107 ? 0.809 -1.080 3.976 1.00 97.75 107 GLY A CA 1
ATOM 908 C C . GLY A 1 107 ? 0.434 -0.691 5.408 1.00 97.75 107 GLY A C 1
ATOM 909 O O . GLY A 1 107 ? 0.767 -1.414 6.351 1.00 97.75 107 GLY A O 1
ATOM 910 N N . THR A 1 108 ? -0.313 0.403 5.579 1.00 97.69 108 THR A N 1
ATOM 911 C CA . THR A 1 108 ? -0.846 0.826 6.880 1.00 97.69 108 THR A CA 1
ATOM 912 C C . THR A 1 108 ? -1.782 -0.229 7.458 1.00 97.69 108 THR A C 1
ATOM 914 O O . THR A 1 108 ? -1.591 -0.632 8.603 1.00 97.69 108 THR A O 1
ATOM 917 N N . ALA A 1 109 ? -2.738 -0.742 6.680 1.00 97.50 109 ALA A N 1
ATOM 918 C CA . ALA A 1 109 ? -3.678 -1.763 7.143 1.00 97.50 109 ALA A CA 1
ATOM 919 C C . ALA A 1 109 ? -2.969 -3.052 7.599 1.00 97.50 109 ALA A C 1
ATOM 921 O O . ALA A 1 109 ? -3.259 -3.581 8.676 1.00 97.50 109 ALA A O 1
ATOM 922 N N . ILE A 1 110 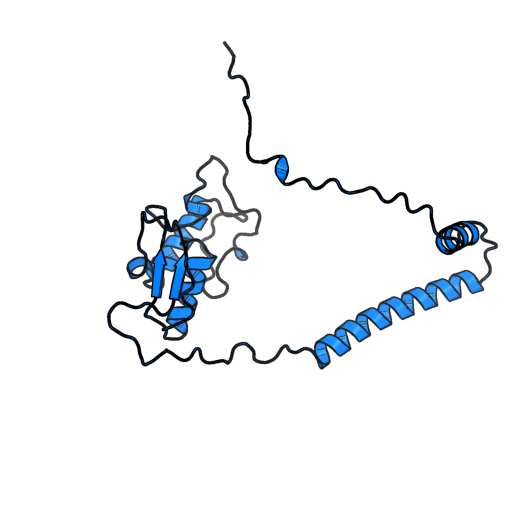? -1.968 -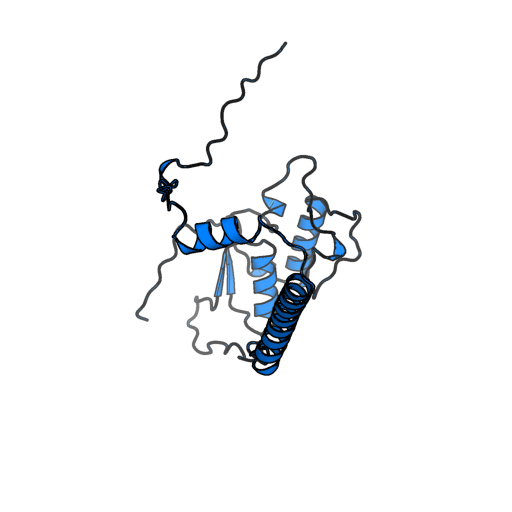3.512 6.839 1.00 97.44 110 ILE A N 1
ATOM 923 C CA . ILE A 1 110 ? -1.139 -4.670 7.206 1.00 97.44 110 ILE A CA 1
ATOM 924 C C . ILE A 1 110 ? -0.413 -4.419 8.533 1.00 97.44 110 ILE A C 1
ATOM 926 O O . ILE A 1 110 ? -0.369 -5.298 9.398 1.00 97.44 110 ILE A O 1
ATOM 930 N N . LYS A 1 111 ? 0.142 -3.218 8.735 1.00 95.88 111 LYS A N 1
ATOM 931 C CA . LYS A 1 111 ? 0.813 -2.861 9.992 1.00 95.88 111 LYS A CA 1
ATOM 932 C C . LYS A 1 111 ? -0.164 -2.779 11.163 1.00 95.88 111 LYS A C 1
ATOM 934 O O . LYS A 1 111 ? 0.149 -3.340 12.210 1.00 95.88 111 LYS A O 1
ATOM 939 N N . LEU A 1 112 ? -1.335 -2.159 10.999 1.00 94.56 112 LEU A N 1
ATOM 940 C CA . LEU A 1 112 ? -2.372 -2.112 12.040 1.00 94.56 112 LEU A CA 1
ATOM 941 C C . LEU A 1 112 ? -2.758 -3.525 12.490 1.00 94.56 112 LEU A C 1
ATOM 943 O O . LEU A 1 112 ? -2.698 -3.834 13.682 1.00 94.56 112 LEU A O 1
ATOM 947 N N . LYS A 1 113 ? -3.019 -4.411 11.522 1.00 93.31 113 LYS A N 1
ATOM 948 C CA . LYS A 1 113 ? -3.326 -5.824 11.763 1.00 93.31 113 LYS A CA 1
ATOM 949 C C . LYS A 1 113 ? -2.201 -6.550 12.497 1.00 93.31 113 LYS A C 1
ATOM 951 O O . LYS A 1 113 ? -2.456 -7.243 13.478 1.00 93.31 113 LYS A O 1
ATOM 956 N N . LYS A 1 114 ? -0.944 -6.352 12.080 1.00 93.00 114 LYS A N 1
ATOM 957 C CA . LYS A 1 114 ? 0.235 -6.927 12.754 1.00 93.00 114 LYS A CA 1
ATOM 958 C C . LYS A 1 114 ? 0.359 -6.466 14.212 1.00 93.00 114 LYS A C 1
ATOM 960 O O . LYS A 1 114 ? 0.882 -7.206 15.039 1.00 93.00 114 LYS A O 1
ATOM 965 N N . HIS A 1 115 ? -0.124 -5.269 14.531 1.00 91.38 115 HIS A N 1
ATOM 966 C CA . HIS A 1 115 ? -0.153 -4.727 15.889 1.00 91.38 115 HIS A CA 1
ATOM 967 C C . HIS A 1 115 ? -1.424 -5.085 16.679 1.00 91.38 115 HIS A C 1
ATOM 969 O O . HIS A 1 115 ? -1.604 -4.578 17.782 1.00 91.38 115 HIS A O 1
ATOM 975 N N . GLY A 1 116 ? -2.287 -5.963 16.157 1.00 89.69 116 GLY A N 1
ATOM 976 C CA . GLY A 1 116 ? -3.509 -6.407 16.833 1.00 89.69 116 GLY A CA 1
ATOM 977 C C . GLY A 1 116 ? -4.672 -5.414 16.760 1.00 89.69 116 GLY A C 1
ATOM 978 O O . GLY A 1 116 ? -5.727 -5.671 17.335 1.00 89.69 116 GLY A O 1
ATOM 979 N N . MET A 1 117 ? -4.523 -4.304 16.034 1.00 89.50 117 MET A N 1
ATOM 980 C CA . MET A 1 117 ? -5.611 -3.360 15.796 1.00 89.50 117 MET A CA 1
ATOM 981 C C . MET A 1 117 ? -6.386 -3.807 14.563 1.00 89.50 117 MET A C 1
ATOM 983 O O . MET A 1 117 ? -5.956 -3.565 13.439 1.00 89.50 117 MET A O 1
ATOM 987 N N . ASN A 1 118 ? -7.517 -4.477 14.776 1.00 90.06 118 ASN A N 1
ATOM 988 C CA . ASN A 1 118 ? -8.337 -5.039 13.696 1.00 90.06 118 ASN A CA 1
ATOM 989 C C . ASN A 1 118 ? -9.600 -4.224 13.389 1.00 90.06 118 ASN A C 1
ATOM 991 O O . ASN A 1 118 ? -10.253 -4.481 12.381 1.00 90.06 118 ASN A O 1
ATOM 995 N N . ASN A 1 119 ? -9.948 -3.256 14.242 1.00 92.44 119 ASN A N 1
ATOM 996 C CA . ASN A 1 119 ? -11.119 -2.415 14.033 1.00 92.44 119 ASN A CA 1
ATOM 997 C C . ASN A 1 119 ? -10.757 -1.147 13.246 1.00 92.44 119 ASN A C 1
ATOM 999 O O . ASN A 1 119 ? -10.547 -0.075 13.815 1.00 92.44 119 ASN A O 1
ATOM 1003 N N . TYR A 1 120 ? -10.620 -1.305 11.934 1.00 94.81 120 TYR A N 1
ATOM 1004 C CA . TYR A 1 120 ? -10.372 -0.230 10.979 1.00 94.81 120 TYR A CA 1
ATOM 1005 C C . TYR A 1 120 ? -11.108 -0.503 9.666 1.00 94.81 120 TYR A C 1
ATOM 1007 O O . TYR A 1 120 ? -11.451 -1.651 9.358 1.00 94.81 120 TYR A O 1
ATOM 1015 N N . ILE A 1 121 ? -11.284 0.555 8.878 1.00 96.56 121 ILE A N 1
ATOM 1016 C CA . ILE A 1 121 ? -11.868 0.505 7.537 1.00 96.56 121 ILE A CA 1
ATOM 1017 C C . ILE A 1 121 ? -10.971 1.239 6.538 1.00 96.56 121 ILE A C 1
ATOM 1019 O O . ILE A 1 121 ? -10.362 2.262 6.861 1.00 96.56 121 ILE A O 1
ATOM 1023 N N . LEU A 1 122 ? -10.881 0.708 5.321 1.00 98.25 122 LEU A N 1
ATOM 1024 C CA . LEU A 1 122 ? -10.301 1.388 4.172 1.00 98.25 122 LEU A CA 1
ATOM 1025 C C . LEU A 1 122 ? -11.436 1.869 3.268 1.00 98.25 122 LEU A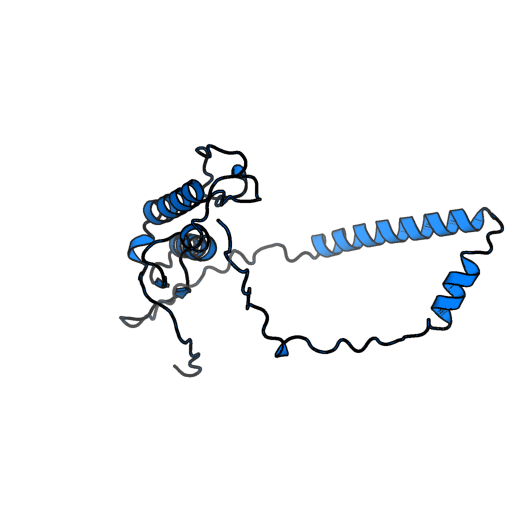 C 1
ATOM 1027 O O . LEU A 1 122 ? -12.310 1.083 2.912 1.00 98.25 122 LEU A O 1
ATOM 1031 N N . ILE A 1 123 ? -11.402 3.129 2.856 1.00 98.19 123 ILE A N 1
ATOM 1032 C CA . ILE A 1 123 ? -12.355 3.698 1.902 1.00 98.19 123 ILE A CA 1
ATOM 1033 C C . ILE A 1 123 ? -11.639 3.919 0.575 1.00 98.19 123 ILE A C 1
ATOM 1035 O O . ILE A 1 123 ? -10.645 4.644 0.520 1.00 98.19 123 ILE A O 1
ATOM 1039 N N . GLU A 1 124 ? -12.134 3.301 -0.492 1.00 98.19 124 GLU A N 1
ATOM 1040 C CA . GLU A 1 124 ? -11.560 3.390 -1.832 1.00 98.19 124 GLU A CA 1
ATOM 1041 C C . GLU A 1 124 ? -12.588 3.922 -2.825 1.00 98.19 124 GLU A C 1
ATOM 1043 O O . GLU A 1 124 ? -13.706 3.416 -2.926 1.00 98.19 124 GLU A O 1
ATOM 1048 N N . ARG A 1 125 ? -12.182 4.925 -3.606 1.00 97.56 125 ARG A N 1
ATOM 1049 C CA . ARG A 1 125 ? -13.045 5.547 -4.611 1.00 97.56 125 ARG A CA 1
ATOM 1050 C C . ARG A 1 125 ? -13.270 4.650 -5.822 1.00 97.56 125 ARG A C 1
ATOM 1052 O O . ARG A 1 125 ? -14.291 4.769 -6.490 1.00 97.56 125 ARG A O 1
ATOM 1059 N N . HIS A 1 126 ? -12.302 3.799 -6.131 1.00 96.50 126 HIS A N 1
ATOM 1060 C CA . HIS A 1 126 ? -12.344 2.868 -7.244 1.00 96.50 126 HIS A CA 1
ATOM 1061 C C . HIS A 1 126 ? -13.007 1.534 -6.864 1.00 96.50 126 HIS A C 1
ATOM 1063 O O . HIS A 1 126 ? -13.209 1.220 -5.693 1.00 96.50 126 HIS A O 1
ATOM 1069 N N . GLY A 1 127 ? -13.335 0.728 -7.875 1.00 96.56 127 GLY A N 1
ATOM 1070 C CA . GLY A 1 127 ? -13.884 -0.621 -7.695 1.00 96.56 127 GLY A CA 1
ATOM 1071 C C . GLY A 1 127 ? -12.834 -1.694 -7.395 1.00 96.56 127 GLY A C 1
ATOM 1072 O O . GLY A 1 127 ? -13.178 -2.868 -7.299 1.00 96.56 127 GLY A O 1
ATOM 1073 N N . HIS A 1 128 ? -11.557 -1.315 -7.300 1.00 96.25 128 HIS A N 1
ATOM 1074 C CA . HIS A 1 128 ? -10.453 -2.239 -7.081 1.00 96.25 128 HIS A CA 1
ATOM 1075 C C . HIS A 1 128 ? -9.291 -1.579 -6.338 1.00 96.25 128 HIS A C 1
ATOM 1077 O O . HIS A 1 128 ? -9.186 -0.352 -6.298 1.00 96.25 128 HIS A O 1
ATOM 1083 N N . VAL A 1 129 ? -8.405 -2.409 -5.784 1.00 97.25 129 VAL A N 1
ATOM 1084 C CA . VAL A 1 129 ? -7.157 -1.954 -5.159 1.00 97.25 129 VAL A CA 1
ATOM 1085 C C . VAL A 1 129 ? -6.107 -1.581 -6.202 1.00 97.25 129 VAL A C 1
ATOM 1087 O O . VAL A 1 129 ? -6.162 -2.037 -7.343 1.00 97.25 129 VAL A O 1
ATOM 1090 N N . GLY A 1 130 ? -5.131 -0.766 -5.800 1.00 94.38 130 GLY A N 1
ATOM 1091 C CA . GLY A 1 130 ? -3.964 -0.439 -6.625 1.00 9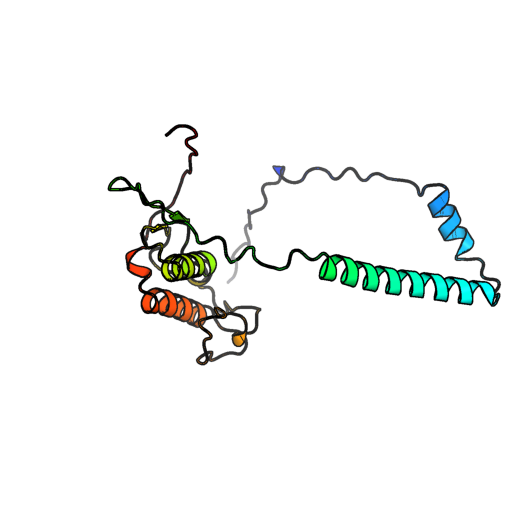4.38 130 GLY A CA 1
ATOM 1092 C C . GLY A 1 130 ? -3.568 1.036 -6.590 1.00 94.38 130 GLY A C 1
ATOM 1093 O O . GLY A 1 130 ? -2.423 1.374 -6.891 1.00 94.38 130 GLY A O 1
ATOM 1094 N N . GLY A 1 131 ? -4.484 1.930 -6.199 1.00 95.69 131 GLY A N 1
ATOM 1095 C CA . GLY A 1 131 ? -4.236 3.375 -6.162 1.00 95.69 131 GLY A CA 1
ATOM 1096 C C . GLY A 1 131 ? -3.727 3.890 -7.511 1.00 95.69 131 GLY A C 1
ATOM 1097 O O . GLY A 1 131 ? -4.383 3.702 -8.534 1.00 95.69 131 GLY A O 1
ATOM 1098 N N . THR A 1 132 ? -2.526 4.476 -7.536 1.00 96.06 132 THR A N 1
ATOM 1099 C CA . THR A 1 132 ? -1.845 4.911 -8.770 1.00 96.06 132 THR A CA 1
ATOM 1100 C C . THR A 1 132 ? -1.814 3.819 -9.837 1.00 96.06 132 THR A C 1
ATOM 1102 O O . THR A 1 132 ? -2.086 4.095 -11.004 1.00 96.06 132 THR A O 1
ATOM 1105 N N . TRP A 1 133 ? -1.540 2.578 -9.441 1.00 96.62 133 TRP A N 1
ATOM 1106 C CA . TRP A 1 133 ? -1.438 1.447 -10.357 1.00 96.62 133 TRP A CA 1
ATOM 1107 C C . TRP A 1 133 ? -2.800 0.924 -10.797 1.00 96.62 133 TRP A C 1
ATOM 1109 O O . TRP A 1 133 ? -2.865 0.208 -11.778 1.00 96.62 133 TRP A O 1
ATOM 1119 N N . TYR A 1 134 ? -3.899 1.302 -10.146 1.00 95.12 134 TYR A N 1
ATOM 1120 C CA . TYR A 1 134 ? -5.234 1.058 -10.691 1.00 95.12 134 TYR A CA 1
ATOM 1121 C C . TYR A 1 134 ? -5.669 2.174 -11.649 1.00 95.12 134 TYR A C 1
ATOM 1123 O O . TYR A 1 134 ? -6.231 1.907 -12.712 1.00 95.12 134 TYR A O 1
ATOM 1131 N N . ALA A 1 135 ? -5.409 3.428 -11.271 1.00 94.75 135 ALA A N 1
ATOM 1132 C CA . ALA A 1 135 ? -5.881 4.606 -11.991 1.00 94.75 135 ALA A CA 1
ATOM 1133 C C . ALA A 1 135 ? -5.179 4.818 -13.344 1.00 94.75 135 ALA A C 1
ATOM 1135 O O . ALA A 1 135 ? -5.788 5.343 -14.273 1.00 94.75 135 ALA A O 1
ATOM 1136 N N . ASN A 1 136 ? -3.916 4.407 -13.476 1.00 96.12 136 ASN A N 1
ATOM 1137 C CA . ASN A 1 136 ? -3.130 4.605 -14.692 1.00 96.12 136 ASN A CA 1
ATOM 1138 C C . ASN A 1 136 ? -3.077 3.316 -15.516 1.00 96.12 136 ASN A C 1
ATOM 1140 O O . ASN A 1 136 ? -2.567 2.310 -15.043 1.00 96.12 136 ASN A O 1
ATOM 1144 N N . LYS A 1 137 ? -3.590 3.337 -16.753 1.00 93.56 137 LYS A N 1
ATOM 1145 C CA . LYS A 1 137 ? -3.595 2.172 -17.668 1.00 93.56 137 LYS A CA 1
ATOM 1146 C C . LYS A 1 137 ? -3.150 2.515 -19.094 1.00 93.56 137 LYS A C 1
ATOM 1148 O O . LYS A 1 137 ? -3.545 1.859 -20.053 1.00 93.56 137 LYS A O 1
ATOM 1153 N N . TYR A 1 138 ? -2.360 3.575 -19.255 1.00 95.44 138 TYR A N 1
ATOM 1154 C CA . TYR A 1 138 ? -1.852 3.960 -20.570 1.00 95.44 138 TYR A CA 1
ATOM 1155 C C . TYR A 1 138 ? -0.718 3.019 -21.032 1.00 95.44 138 TYR A C 1
ATOM 1157 O O . TYR A 1 138 ? 0.014 2.477 -20.194 1.00 95.44 138 TYR A O 1
ATOM 1165 N N . PRO A 1 139 ? -0.536 2.819 -22.352 1.00 95.00 139 PRO A N 1
ATOM 1166 C CA . PRO A 1 139 ? 0.527 1.967 -22.879 1.00 95.00 139 PRO A CA 1
ATOM 1167 C C . PRO A 1 139 ? 1.915 2.415 -22.407 1.00 95.00 139 PRO A C 1
ATOM 1169 O O . PRO A 1 139 ? 2.259 3.590 -22.499 1.00 95.00 139 PRO A O 1
ATOM 1172 N N . GLY A 1 140 ? 2.717 1.471 -21.910 1.00 93.31 140 GLY A N 1
ATOM 1173 C CA . GLY A 1 140 ? 4.068 1.749 -21.409 1.00 93.31 140 GLY A CA 1
ATOM 1174 C C . GLY A 1 140 ? 4.138 2.258 -19.965 1.00 93.31 140 GLY A C 1
ATOM 1175 O O . GLY A 1 140 ? 5.229 2.586 -19.511 1.00 93.31 140 GLY A O 1
ATOM 1176 N N . CYS A 1 141 ? 3.022 2.305 -19.227 1.00 95.94 141 CYS A N 1
ATOM 1177 C CA . CYS A 1 141 ? 3.039 2.651 -17.804 1.00 95.94 141 CYS A CA 1
ATOM 1178 C C . CYS A 1 141 ? 3.908 1.659 -17.004 1.00 95.94 141 CYS A C 1
ATOM 1180 O O . CYS A 1 141 ? 3.645 0.451 -16.985 1.00 95.94 141 CYS A O 1
ATOM 1182 N N . ALA A 1 142 ? 4.953 2.175 -16.358 1.00 96.50 142 ALA A N 1
ATOM 1183 C CA . ALA A 1 142 ? 5.939 1.411 -15.600 1.00 96.50 142 ALA A CA 1
ATOM 1184 C C . ALA A 1 142 ? 6.509 2.252 -14.452 1.00 96.50 142 ALA A C 1
ATOM 1186 O O . ALA A 1 142 ? 6.360 3.476 -14.437 1.00 96.50 142 ALA A O 1
ATOM 1187 N N . CYS A 1 143 ? 7.144 1.588 -13.490 1.00 95.94 143 CYS A N 1
ATOM 1188 C CA . CYS A 1 143 ? 7.856 2.249 -12.402 1.00 95.94 143 CYS A CA 1
ATOM 1189 C C . CYS A 1 143 ? 9.271 2.654 -12.834 1.00 95.94 143 CYS A C 1
ATOM 1191 O O . CYS A 1 143 ? 9.927 1.938 -13.585 1.00 95.94 143 CYS A O 1
ATOM 1193 N N . ASP A 1 144 ? 9.740 3.797 -12.347 1.00 96.12 144 ASP A N 1
ATOM 1194 C CA . ASP A 1 144 ? 11.107 4.304 -12.508 1.00 96.12 144 ASP A CA 1
ATOM 1195 C C . ASP A 1 144 ? 12.079 3.771 -11.438 1.00 96.12 144 ASP A C 1
ATOM 1197 O O . ASP A 1 144 ? 13.294 3.934 -11.552 1.00 96.12 144 ASP A O 1
ATOM 1201 N N . VAL A 1 145 ? 11.558 3.100 -10.410 1.00 93.81 145 VAL A N 1
ATOM 1202 C CA . VAL A 1 145 ? 12.332 2.433 -9.362 1.00 93.81 145 VAL A CA 1
ATOM 1203 C C . VAL A 1 145 ? 12.594 0.977 -9.768 1.00 93.81 145 VAL A C 1
ATOM 1205 O O . VAL A 1 145 ? 11.671 0.308 -10.240 1.00 93.81 145 VAL A O 1
ATOM 1208 N N . PRO A 1 146 ? 13.816 0.445 -9.553 1.00 95.44 146 PRO A N 1
ATOM 1209 C CA . PRO A 1 146 ? 14.089 -0.974 -9.744 1.00 95.44 146 PRO A CA 1
ATOM 1210 C C . PRO A 1 146 ? 13.085 -1.855 -8.993 1.00 95.44 146 PRO A C 1
ATOM 1212 O O . PRO A 1 146 ? 12.821 -1.644 -7.807 1.00 95.44 146 PRO A O 1
ATOM 1215 N N . SER A 1 147 ? 12.536 -2.863 -9.665 1.00 94.88 147 SER A N 1
ATOM 1216 C CA . SER A 1 147 ? 11.413 -3.674 -9.176 1.00 94.88 147 SER A CA 1
ATOM 1217 C C . SER A 1 147 ? 11.675 -4.322 -7.819 1.00 94.88 147 SER A C 1
ATOM 1219 O O . SER A 1 147 ? 10.809 -4.351 -6.946 1.00 94.88 147 SER A O 1
ATOM 1221 N N . ASN A 1 148 ? 12.904 -4.788 -7.595 1.00 92.44 148 ASN A N 1
ATOM 1222 C CA . ASN A 1 148 ? 13.335 -5.369 -6.322 1.00 92.44 148 ASN A CA 1
ATOM 1223 C C . ASN A 1 148 ? 13.238 -4.385 -5.141 1.00 92.44 148 ASN A C 1
ATOM 1225 O O . ASN A 1 148 ? 13.039 -4.819 -4.008 1.00 92.44 148 ASN A O 1
ATOM 1229 N N . LEU A 1 149 ? 13.336 -3.079 -5.396 1.00 94.38 149 LEU A N 1
ATOM 1230 C CA . LEU A 1 149 ? 13.185 -2.016 -4.401 1.00 94.38 149 LEU A CA 1
ATOM 1231 C C . LEU A 1 149 ? 11.742 -1.503 -4.297 1.00 94.38 149 LEU A C 1
ATOM 1233 O O . LEU A 1 149 ? 11.405 -0.824 -3.330 1.00 94.38 149 LEU A O 1
ATOM 1237 N N . TYR A 1 150 ? 10.879 -1.843 -5.256 1.00 96.12 150 TYR A N 1
ATOM 1238 C CA . TYR A 1 150 ? 9.489 -1.390 -5.320 1.00 96.12 150 TYR A CA 1
ATOM 1239 C C . TYR A 1 150 ? 8.499 -2.447 -4.802 1.00 96.12 150 TYR A C 1
ATOM 1241 O O . TYR A 1 150 ? 7.466 -2.743 -5.400 1.00 96.12 150 TYR A O 1
ATOM 1249 N N . SER A 1 151 ? 8.833 -3.036 -3.653 1.00 96.50 151 SER A N 1
ATOM 1250 C CA . SER A 1 151 ? 7.987 -3.969 -2.901 1.00 96.50 151 SER A CA 1
ATOM 1251 C C . SER A 1 151 ? 8.029 -3.628 -1.411 1.00 96.50 151 SER A C 1
ATOM 1253 O O . SER A 1 151 ? 8.914 -2.904 -0.947 1.00 96.50 151 SER A O 1
ATOM 1255 N N . TYR A 1 152 ? 7.066 -4.115 -0.630 1.00 97.06 152 TYR A N 1
ATOM 1256 C CA . TYR A 1 152 ? 7.146 -3.979 0.818 1.00 97.06 152 TYR A CA 1
ATOM 1257 C C . TYR A 1 152 ? 8.376 -4.717 1.342 1.00 97.06 152 TYR A C 1
ATOM 1259 O O . TYR A 1 152 ? 8.588 -5.885 1.037 1.00 97.06 152 TYR A O 1
ATOM 1267 N N . SER A 1 153 ? 9.134 -4.077 2.232 1.00 95.06 153 SER A N 1
ATOM 1268 C CA . SER A 1 153 ? 10.323 -4.688 2.842 1.00 95.06 153 SER A CA 1
ATOM 1269 C C . SER A 1 153 ? 10.038 -5.984 3.612 1.00 95.06 153 SER A C 1
ATOM 1271 O O . SER A 1 153 ? 10.937 -6.791 3.818 1.00 95.06 153 SER A O 1
ATOM 1273 N N . PHE A 1 154 ? 8.792 -6.190 4.045 1.00 95.06 154 PHE A N 1
ATOM 1274 C CA . PHE A 1 154 ? 8.335 -7.407 4.718 1.00 95.06 154 PHE A CA 1
ATOM 1275 C C . PHE A 1 154 ? 7.669 -8.424 3.775 1.00 95.06 154 PHE A C 1
ATOM 1277 O O . PHE A 1 154 ? 7.313 -9.506 4.231 1.00 95.06 154 PHE A O 1
ATOM 1284 N N . GLU A 1 155 ? 7.469 -8.074 2.503 1.00 96.56 155 GLU A N 1
ATOM 1285 C CA . GLU A 1 155 ? 6.850 -8.918 1.478 1.00 96.56 155 GLU A CA 1
ATOM 1286 C C . GLU A 1 155 ? 7.527 -8.667 0.116 1.00 96.56 155 GLU A C 1
ATOM 1288 O O . GLU A 1 155 ? 6.910 -8.102 -0.794 1.00 96.56 155 GLU A O 1
ATOM 1293 N N . PRO A 1 156 ? 8.819 -9.014 -0.029 1.00 96.44 156 PRO A N 1
ATOM 1294 C CA . PRO A 1 156 ? 9.517 -8.868 -1.298 1.00 96.44 156 PRO A CA 1
ATOM 1295 C C . PRO A 1 156 ? 8.900 -9.786 -2.358 1.00 96.44 156 PRO A C 1
ATOM 1297 O O . PRO A 1 156 ? 8.479 -10.903 -2.058 1.00 96.44 156 PRO A O 1
ATOM 1300 N N . ASN A 1 157 ? 8.882 -9.339 -3.613 1.00 95.88 157 ASN A N 1
ATOM 1301 C CA . ASN A 1 157 ? 8.359 -10.133 -4.723 1.00 95.88 157 ASN A CA 1
ATOM 1302 C C . ASN A 1 157 ? 9.510 -10.675 -5.596 1.00 95.88 157 ASN A C 1
ATOM 1304 O O . ASN A 1 157 ? 10.122 -9.911 -6.336 1.00 95.88 157 ASN A O 1
ATOM 1308 N N . PRO A 1 158 ? 9.828 -11.982 -5.549 1.00 92.88 158 PRO A N 1
ATOM 1309 C CA . PRO A 1 158 ? 10.863 -12.571 -6.401 1.00 92.88 158 PRO A CA 1
ATOM 1310 C C . PRO A 1 158 ? 10.386 -12.829 -7.838 1.00 92.88 158 PRO A C 1
ATOM 1312 O O . PRO A 1 158 ? 11.187 -13.227 -8.677 1.00 92.88 158 PRO A O 1
ATOM 1315 N N . LYS A 1 159 ? 9.090 -12.649 -8.125 1.00 93.56 159 LYS A N 1
ATOM 1316 C CA . LYS A 1 159 ? 8.475 -12.978 -9.418 1.00 93.56 159 LYS A CA 1
ATOM 1317 C C . LYS A 1 159 ? 8.472 -11.814 -10.409 1.00 93.56 159 LYS A C 1
ATOM 1319 O O . LYS A 1 159 ? 7.828 -11.930 -11.445 1.00 93.56 159 LYS A O 1
ATOM 1324 N N . TRP A 1 160 ? 9.161 -10.713 -10.103 1.00 95.56 160 TRP A N 1
ATOM 1325 C CA . TRP A 1 160 ? 9.289 -9.603 -11.041 1.00 95.56 160 TRP A CA 1
ATOM 1326 C C . TRP A 1 160 ? 9.924 -10.076 -12.357 1.00 95.56 160 TRP A C 1
ATOM 1328 O O . TRP A 1 160 ? 11.040 -10.591 -12.384 1.00 95.56 160 TRP A O 1
ATOM 1338 N N . SER A 1 161 ? 9.201 -9.880 -13.449 1.00 95.25 161 SER A N 1
ATOM 1339 C CA . SER A 1 161 ? 9.556 -10.230 -14.823 1.00 95.25 161 SER A CA 1
ATOM 1340 C C . SER A 1 161 ? 10.449 -9.184 -15.493 1.00 95.25 161 SER A C 1
ATOM 1342 O O . SER A 1 161 ? 11.174 -9.496 -16.438 1.00 95.25 161 SER A O 1
ATOM 1344 N N . HIS A 1 162 ? 10.430 -7.945 -14.996 1.00 92.94 162 HIS A N 1
ATOM 1345 C CA . HIS A 1 162 ? 11.206 -6.828 -15.526 1.00 92.94 162 HIS A CA 1
ATOM 1346 C C . HIS A 1 162 ? 12.036 -6.147 -14.436 1.00 92.94 162 HIS A C 1
ATOM 1348 O O . HIS A 1 162 ? 11.623 -6.078 -13.281 1.00 92.94 162 HIS A O 1
ATOM 1354 N N . TYR A 1 163 ? 13.185 -5.576 -14.822 1.00 94.00 163 TYR A N 1
ATOM 1355 C CA . TYR A 1 163 ? 14.003 -4.749 -13.920 1.00 94.00 163 TYR A CA 1
ATOM 1356 C C . TYR A 1 163 ? 13.274 -3.470 -13.478 1.00 94.00 163 TYR A C 1
ATOM 1358 O O . TYR A 1 163 ? 13.488 -2.996 -12.368 1.00 94.00 163 TYR A O 1
ATOM 1366 N N . PHE A 1 164 ? 12.391 -2.955 -14.338 1.00 96.44 164 PHE A N 1
ATOM 1367 C CA . PHE A 1 164 ? 11.436 -1.889 -14.047 1.00 96.44 164 PHE A CA 1
ATOM 1368 C C . PHE A 1 164 ? 10.022 -2.425 -14.289 1.00 96.44 164 PHE A C 1
ATOM 1370 O O . PHE A 1 164 ? 9.608 -2.587 -15.442 1.00 96.44 164 PHE A O 1
ATOM 1377 N N . SER A 1 165 ? 9.311 -2.771 -13.214 1.00 95.75 165 SER A N 1
ATOM 1378 C CA . SER A 1 165 ? 8.002 -3.420 -13.298 1.00 95.75 165 SER A CA 1
ATOM 1379 C C . SER A 1 165 ? 6.989 -2.546 -14.021 1.00 95.75 165 SER A C 1
ATOM 1381 O O . SER A 1 165 ? 6.905 -1.328 -13.824 1.00 95.75 165 SER A O 1
ATOM 1383 N N . ARG A 1 166 ? 6.178 -3.192 -14.857 1.00 96.56 166 ARG A N 1
ATOM 1384 C CA . ARG A 1 166 ? 5.070 -2.538 -15.555 1.00 96.56 166 ARG A CA 1
ATOM 1385 C C . ARG A 1 166 ? 3.861 -2.435 -14.636 1.00 96.56 166 ARG A C 1
ATOM 1387 O O . ARG A 1 166 ? 3.712 -3.210 -13.694 1.00 96.56 166 ARG A O 1
ATOM 1394 N N . GLN A 1 167 ? 2.959 -1.510 -14.948 1.00 96.94 167 GLN A N 1
ATOM 1395 C CA . GLN A 1 167 ? 1.756 -1.290 -14.149 1.00 96.94 167 GLN A CA 1
ATOM 1396 C C . GLN A 1 167 ? 0.943 -2.563 -13.841 1.00 96.94 167 GLN A C 1
ATOM 1398 O O . GLN A 1 167 ? 0.573 -2.708 -12.675 1.00 96.94 167 GLN A O 1
ATOM 1403 N N . PRO A 1 168 ? 0.676 -3.489 -14.790 1.00 95.81 168 PRO A N 1
ATOM 1404 C CA . PRO A 1 168 ? -0.146 -4.666 -14.498 1.00 95.81 168 PRO A CA 1
ATOM 1405 C C . PRO A 1 168 ? 0.459 -5.549 -13.406 1.00 95.81 168 PRO A C 1
ATOM 1407 O O . PRO A 1 168 ? -0.245 -6.033 -12.531 1.00 95.81 168 PRO A O 1
ATOM 1410 N N . GLU A 1 169 ? 1.780 -5.685 -13.421 1.00 96.12 169 GLU A N 1
ATOM 1411 C CA . GLU A 1 169 ? 2.531 -6.516 -12.487 1.00 96.12 169 GLU A CA 1
ATOM 1412 C C . GLU A 1 169 ? 2.538 -5.924 -11.072 1.00 96.12 169 GLU A C 1
ATOM 1414 O O . GLU A 1 169 ? 2.428 -6.633 -10.073 1.00 96.12 169 GLU A O 1
ATOM 1419 N N . ILE A 1 170 ? 2.630 -4.596 -10.975 1.00 96.88 170 ILE A N 1
ATOM 1420 C CA . ILE A 1 170 ? 2.570 -3.893 -9.691 1.00 96.88 170 ILE A CA 1
ATOM 1421 C C . ILE A 1 170 ? 1.143 -3.907 -9.131 1.00 96.88 170 ILE A C 1
ATOM 1423 O O . ILE A 1 170 ? 0.958 -4.051 -7.920 1.00 96.88 170 ILE A O 1
ATOM 1427 N N . ALA A 1 171 ? 0.134 -3.777 -9.996 1.00 96.25 171 ALA A N 1
ATOM 1428 C CA . ALA A 1 171 ? -1.261 -3.930 -9.605 1.00 96.25 171 ALA A CA 1
ATOM 1429 C C . ALA A 1 171 ? -1.516 -5.340 -9.048 1.00 96.25 171 ALA A C 1
ATOM 1431 O O . ALA A 1 171 ? -2.007 -5.458 -7.928 1.00 96.25 171 ALA A O 1
ATOM 1432 N N . GLU A 1 172 ? -1.080 -6.388 -9.753 1.00 96.31 172 GLU A N 1
ATOM 1433 C CA . GLU A 1 172 ? -1.183 -7.780 -9.297 1.00 96.31 172 GLU A CA 1
ATOM 1434 C C . GLU A 1 172 ? -0.465 -8.006 -7.957 1.00 96.31 172 GLU A C 1
ATOM 1436 O O . GLU A 1 172 ? -1.001 -8.653 -7.059 1.00 96.31 172 GLU A O 1
ATOM 1441 N N . TYR A 1 173 ? 0.717 -7.414 -7.766 1.00 97.44 173 TYR A N 1
ATOM 1442 C CA . TYR A 1 173 ? 1.423 -7.472 -6.486 1.00 97.44 173 TYR A CA 1
ATOM 1443 C C . TYR A 1 173 ? 0.607 -6.860 -5.330 1.00 97.44 173 TYR A C 1
ATOM 1445 O O . TYR A 1 173 ? 0.514 -7.453 -4.251 1.00 97.44 173 TYR A O 1
ATOM 1453 N N . LEU A 1 174 ? -0.018 -5.696 -5.537 1.00 97.75 174 LEU A N 1
ATOM 1454 C CA . LEU A 1 174 ? -0.869 -5.068 -4.519 1.00 97.75 174 LEU A CA 1
ATOM 1455 C C . LEU A 1 174 ? -2.132 -5.886 -4.230 1.00 97.75 174 LEU A C 1
ATOM 1457 O O . LEU A 1 174 ? -2.554 -5.969 -3.072 1.00 97.75 174 LEU A O 1
ATOM 1461 N N . GLU A 1 175 ? -2.719 -6.508 -5.250 1.00 97.56 175 GLU A N 1
ATOM 1462 C CA . GLU A 1 175 ? -3.840 -7.441 -5.099 1.00 97.56 175 GLU A CA 1
ATOM 1463 C C . GLU A 1 175 ? -3.438 -8.648 -4.254 1.00 97.56 175 GLU A C 1
ATOM 1465 O O . GLU A 1 175 ? -4.071 -8.924 -3.232 1.00 97.56 175 GLU A O 1
ATOM 1470 N N . TYR A 1 176 ? -2.312 -9.278 -4.594 1.00 97.75 176 TYR A N 1
ATOM 1471 C CA . TYR A 1 176 ? -1.734 -10.380 -3.835 1.00 97.75 176 TYR A CA 1
ATOM 1472 C C . TYR A 1 176 ? -1.532 -10.016 -2.361 1.00 97.75 176 TYR A C 1
ATOM 1474 O O . TYR A 1 176 ? -1.962 -10.761 -1.479 1.00 97.75 176 TYR A O 1
ATOM 1482 N N . CYS A 1 177 ? -0.921 -8.865 -2.061 1.00 98.06 177 CYS A N 1
ATOM 1483 C CA . CYS A 1 177 ? -0.737 -8.428 -0.677 1.00 98.06 177 CYS A CA 1
ATOM 1484 C C . CYS A 1 177 ? -2.080 -8.201 0.031 1.00 98.06 177 CYS A C 1
ATOM 1486 O O . CYS A 1 177 ? -2.253 -8.605 1.183 1.00 98.06 177 CYS A O 1
ATOM 1488 N N . THR A 1 178 ? -3.043 -7.580 -0.648 1.00 98.19 178 THR A N 1
ATOM 1489 C CA . THR A 1 178 ? -4.375 -7.322 -0.087 1.00 98.19 178 THR A CA 1
ATOM 1490 C C . THR A 1 178 ? -5.063 -8.622 0.334 1.00 98.19 178 THR A C 1
ATOM 1492 O O . THR A 1 178 ? -5.637 -8.692 1.428 1.00 98.19 178 THR A O 1
ATOM 1495 N N . ASP A 1 179 ? -4.963 -9.662 -0.493 1.00 98.12 179 ASP A N 1
ATOM 1496 C CA . ASP A 1 179 ? -5.607 -10.952 -0.252 1.00 98.12 179 ASP A CA 1
ATOM 1497 C C . ASP A 1 179 ? -4.827 -11.809 0.753 1.00 98.12 179 ASP A C 1
ATOM 1499 O O . ASP A 1 179 ? -5.415 -12.307 1.717 1.00 98.12 179 ASP A O 1
ATOM 1503 N N . LYS A 1 180 ? -3.494 -11.883 0.633 1.00 98.00 180 LYS A N 1
ATOM 1504 C CA . LYS A 1 180 ? -2.612 -12.615 1.563 1.00 98.00 180 LYS A CA 1
ATOM 1505 C C . LYS A 1 180 ? -2.815 -12.187 3.011 1.00 98.00 180 LYS A C 1
ATOM 1507 O O . LYS A 1 180 ? -2.888 -13.022 3.910 1.00 98.00 180 LYS A O 1
ATOM 1512 N N . TYR A 1 181 ? -2.902 -10.881 3.250 1.00 97.44 181 TYR A N 1
ATOM 1513 C CA . TYR A 1 181 ? -3.082 -10.339 4.594 1.00 97.44 181 TYR A CA 1
ATOM 1514 C C . TYR A 1 181 ? -4.556 -10.191 4.987 1.00 97.44 181 TYR A C 1
ATOM 1516 O O . TYR A 1 181 ? -4.846 -9.678 6.072 1.00 97.44 181 TYR A O 1
ATOM 1524 N N . ASN A 1 182 ? -5.492 -10.678 4.162 1.00 96.94 182 ASN A N 1
ATOM 1525 C CA . ASN A 1 182 ? -6.937 -10.615 4.380 1.00 96.94 182 ASN A CA 1
ATOM 1526 C C . ASN A 1 182 ? -7.388 -9.187 4.744 1.00 96.94 182 ASN A C 1
ATOM 1528 O O . ASN A 1 182 ? -8.018 -8.960 5.782 1.00 96.94 182 ASN A O 1
ATOM 1532 N N . ILE A 1 183 ? -6.959 -8.222 3.926 1.00 97.88 183 ILE A N 1
ATOM 1533 C CA . ILE A 1 183 ? -7.295 -6.798 4.045 1.00 97.88 183 ILE A CA 1
ATOM 1534 C C . ILE A 1 183 ? -8.564 -6.485 3.256 1.00 97.88 183 ILE A C 1
ATOM 1536 O O . ILE A 1 183 ? -9.323 -5.625 3.684 1.00 97.88 183 ILE A O 1
ATOM 1540 N N . ARG A 1 184 ? -8.850 -7.214 2.165 1.00 97.44 184 ARG A N 1
ATOM 1541 C CA . ARG A 1 184 ? -9.989 -6.942 1.266 1.00 97.44 184 ARG A CA 1
ATOM 1542 C C . ARG A 1 184 ? -11.328 -6.788 1.993 1.00 97.44 184 ARG A C 1
ATOM 1544 O O . ARG A 1 184 ? -12.091 -5.889 1.672 1.00 97.44 184 ARG A O 1
ATOM 1551 N N . ARG A 1 185 ? -11.578 -7.604 3.022 1.00 95.94 185 ARG A N 1
ATOM 1552 C CA . ARG A 1 185 ? -12.787 -7.546 3.873 1.00 95.94 185 ARG A CA 1
ATOM 1553 C C . ARG A 1 185 ? -12.967 -6.239 4.661 1.00 95.94 185 ARG A C 1
ATOM 1555 O O . ARG A 1 185 ? -14.051 -5.995 5.169 1.00 95.94 185 ARG A O 1
ATOM 1562 N N . HIS A 1 186 ? -11.907 -5.447 4.814 1.00 96.81 186 HIS A N 1
ATOM 1563 C CA . HIS A 1 186 ? -11.922 -4.148 5.489 1.00 96.81 186 HIS A CA 1
ATOM 1564 C C . HIS A 1 186 ? -12.076 -2.986 4.498 1.00 96.81 186 HIS A C 1
ATOM 1566 O O . HIS A 1 186 ? -12.037 -1.833 4.918 1.00 96.81 186 HIS A O 1
ATOM 1572 N N . ILE A 1 187 ? -12.192 -3.265 3.195 1.00 98.00 187 ILE A N 1
ATOM 1573 C CA . ILE A 1 187 ? -12.240 -2.247 2.149 1.00 98.00 187 ILE A CA 1
ATOM 1574 C C . ILE A 1 187 ? -13.682 -2.012 1.713 1.00 98.00 187 ILE A C 1
ATOM 1576 O O . ILE A 1 187 ? -14.373 -2.933 1.281 1.00 98.00 187 ILE A O 1
ATOM 1580 N N . GLN A 1 188 ? -14.098 -0.752 1.747 1.00 98.00 188 GLN A N 1
ATOM 1581 C CA . GLN A 1 188 ? -15.308 -0.275 1.103 1.00 98.00 188 GLN A CA 1
ATOM 1582 C C . GLN A 1 188 ? -14.940 0.396 -0.225 1.00 98.00 188 GLN A C 1
ATOM 1584 O O . GLN A 1 188 ? -14.420 1.512 -0.256 1.00 98.00 188 GLN A O 1
ATOM 1589 N N . PHE A 1 189 ? -15.193 -0.316 -1.322 1.00 98.19 189 PHE A N 1
ATOM 1590 C CA . PHE A 1 189 ? -14.950 0.160 -2.685 1.00 98.19 189 PHE A CA 1
ATOM 1591 C C . PHE A 1 189 ? -16.031 1.136 -3.165 1.00 98.19 189 PHE A C 1
ATOM 1593 O O . PHE A 1 189 ? -17.079 1.295 -2.533 1.00 98.19 189 PHE A O 1
ATOM 1600 N N . ASN A 1 190 ? -15.784 1.766 -4.318 1.00 97.81 190 ASN A N 1
ATOM 1601 C CA . ASN A 1 190 ? -16.704 2.689 -4.994 1.00 97.81 190 ASN A CA 1
ATOM 1602 C C . ASN A 1 190 ? -17.239 3.805 -4.079 1.00 97.81 190 ASN A C 1
ATOM 1604 O O . ASN A 1 190 ? -18.366 4.269 -4.241 1.00 97.81 190 ASN A O 1
ATOM 1608 N N . THR A 1 191 ? -16.444 4.227 -3.097 1.00 97.81 191 THR A N 1
ATOM 1609 C CA . THR A 1 191 ? -16.845 5.192 -2.076 1.00 97.81 191 THR A CA 1
ATOM 1610 C C . THR A 1 191 ? -15.862 6.350 -2.061 1.00 97.81 191 THR A C 1
ATOM 1612 O O . THR A 1 191 ? -14.678 6.191 -1.775 1.00 97.81 191 THR A O 1
ATOM 1615 N N . ASN A 1 192 ? -16.353 7.545 -2.381 1.00 97.06 192 ASN A N 1
ATOM 1616 C CA . ASN A 1 192 ? -15.541 8.753 -2.399 1.00 97.06 192 ASN A CA 1
ATOM 1617 C C . ASN A 1 192 ? -15.756 9.546 -1.105 1.00 97.06 192 ASN A C 1
ATOM 1619 O O . ASN A 1 192 ? -16.878 9.960 -0.819 1.00 97.06 192 ASN A O 1
ATOM 1623 N N . VAL A 1 193 ? -14.690 9.786 -0.341 1.00 96.31 193 VAL A N 1
ATOM 1624 C CA . VAL A 1 193 ? -14.754 10.656 0.842 1.00 96.31 193 VAL A CA 1
ATOM 1625 C C . VAL A 1 193 ? -14.798 12.110 0.379 1.00 96.31 193 VAL A C 1
ATOM 1627 O O . VAL A 1 193 ? -13.882 12.575 -0.296 1.00 96.31 193 VAL A O 1
ATOM 1630 N N . THR A 1 194 ? -15.860 12.830 0.734 1.00 97.44 194 THR A N 1
ATOM 1631 C CA . THR A 1 194 ? -16.073 14.230 0.329 1.00 97.44 194 THR A CA 1
ATOM 1632 C C . THR A 1 194 ? -15.674 15.232 1.406 1.00 97.44 194 THR A C 1
ATOM 1634 O O . THR A 1 194 ? -15.274 16.348 1.084 1.00 97.44 194 THR A O 1
ATOM 1637 N N . GLN A 1 195 ? -15.762 14.844 2.679 1.00 96.62 195 GLN A N 1
ATOM 1638 C CA . GLN A 1 195 ? -15.472 15.711 3.812 1.00 96.62 195 GLN A CA 1
ATOM 1639 C C . GLN A 1 195 ? -14.984 14.894 5.010 1.00 96.62 195 GLN A C 1
ATOM 1641 O O . GLN A 1 195 ? -15.456 13.788 5.262 1.00 96.62 195 GLN A O 1
ATOM 1646 N N . LEU A 1 196 ? -14.066 15.481 5.776 1.00 94.00 196 LEU A N 1
ATOM 1647 C CA . LEU A 1 196 ? -13.689 15.037 7.113 1.00 94.00 196 LEU A CA 1
ATOM 1648 C C . LEU A 1 196 ? -13.894 16.215 8.060 1.00 94.00 196 LEU A C 1
ATOM 1650 O O . LEU A 1 196 ? -13.424 17.319 7.782 1.00 94.00 196 LEU A O 1
ATOM 1654 N N . LYS A 1 197 ? -14.609 15.993 9.161 1.00 94.31 197 LYS A N 1
ATOM 1655 C CA . LYS A 1 197 ? -14.830 17.005 10.194 1.00 94.31 197 LYS A CA 1
ATOM 1656 C C . LYS A 1 197 ? -14.294 16.475 11.514 1.00 94.31 197 LYS A C 1
ATOM 1658 O O . LYS A 1 197 ? -14.709 15.413 11.965 1.00 94.31 197 LYS A O 1
ATOM 1663 N N . TRP A 1 198 ? -13.376 17.225 12.109 1.00 93.06 198 TRP A N 1
ATOM 1664 C CA . TRP A 1 198 ? -12.929 16.971 13.471 1.00 93.06 198 TRP A CA 1
ATOM 1665 C C . TRP A 1 198 ? -14.016 17.405 14.460 1.00 93.06 198 TRP A C 1
ATOM 1667 O O . TRP A 1 198 ? -14.634 18.456 14.276 1.00 93.06 198 TRP A O 1
ATOM 1677 N N . ILE A 1 199 ? -14.264 16.584 15.478 1.00 90.12 199 ILE A N 1
ATOM 1678 C CA . ILE A 1 199 ? -15.210 16.861 16.560 1.00 90.12 199 ILE A CA 1
ATOM 1679 C C . ILE A 1 199 ? -14.378 16.919 17.843 1.00 90.12 199 ILE A C 1
ATOM 1681 O O . ILE A 1 199 ? -13.773 15.919 18.218 1.00 90.12 199 ILE A O 1
ATOM 1685 N N . GLU A 1 200 ? -14.286 18.101 18.457 1.00 88.00 200 GLU A N 1
ATOM 1686 C CA . GLU A 1 200 ? -13.448 18.340 19.646 1.00 88.00 200 GLU A CA 1
ATOM 1687 C C . GLU A 1 200 ? -14.029 17.727 20.920 1.00 88.00 200 GLU A C 1
ATOM 1689 O O . GLU A 1 200 ? -13.276 17.284 21.784 1.00 88.00 200 GLU A O 1
ATOM 1694 N N . GLU A 1 201 ? -15.353 17.672 21.017 1.00 74.69 201 GLU A N 1
ATOM 1695 C CA . GLU A 1 201 ? -16.065 17.221 22.208 1.00 74.69 201 GLU A CA 1
ATOM 1696 C C . GLU A 1 201 ? -16.739 15.879 21.935 1.00 74.69 201 GLU A C 1
ATOM 1698 O O . GLU A 1 201 ? -17.540 15.741 21.005 1.00 74.69 201 GLU A O 1
ATOM 1703 N N . ARG A 1 202 ? -16.404 14.888 22.758 1.00 57.66 202 ARG A N 1
ATOM 1704 C CA . ARG A 1 202 ? -17.047 13.582 22.780 1.00 57.66 202 ARG A CA 1
ATOM 1705 C C . ARG A 1 202 ? -17.396 13.186 24.202 1.00 57.66 202 ARG A C 1
ATOM 1707 O O . ARG A 1 202 ? -16.535 13.408 25.080 1.00 57.66 202 ARG A O 1
#

Secondary structure (DSSP, 8-state):
-------------GGG---------PPPHHHHHHHHHHT-----HHHHHHHHHHHHHHHHHHHHHHHHHHHS---S-GGG------S-PPTT--SEEEE--SHHHHHHHHHHHHTT---EEEE-SSSSS-THHHH---TT-B-SS-GGGSSBTTB--TT-SSSS-BHHHHHHHHHHHHHHTT-GGGEE-S------------

Foldseek 3Di:
DDDDDDDDDPPDDPVPDDPPPPPPPDDPPVSVVVVVVVPPDPPDPVVVVVVVVVVVVVVVVVVVCVVVCVVVPPPDDPPPPLPPDPPDDDPPDAPEEAEAQAPVRLVVQLVCVVSVRNRYAYEEQAPAHHGVLVVDDDPPAWAPAQQQVVAPPVDGDPPAPDRIHHSVVSRVRSVCSCVVSVVVVRYDYNGDDDDDDDDPDD

Sequence (202 aa):
MNNIRREEMYWLNPNWVQPVRKSNMAPTYWQRLFMTKVFNIRRDLYDYLLTIIVVLLGLISQFLYWLVFDSFGRYENRSKRKLKCIEDQKDGEYNAIIIGTGFSGIGTAIKLKKHGMNNYILIERHGHVGGTWYANKYPGCACDVPSNLYSYSFEPNPKWSHYFSRQPEIAEYLEYCTDKYNIRRHIQFNTNVTQLKWIEER

Radius of gyration: 27.81 Å; chains: 1; bounding box: 73×58×69 Å

pLDDT: mean 78.7, std 22.73, range [29.88, 98.25]